Protein AF-U6GFT8-F1 (afdb_monomer_lite)

Radius of gyration: 26.58 Å; chains: 1; bounding box: 81×60×50 Å

InterPro domains:
  IPR000007 Tubby, C-terminal [PF01167] (219-266)
  IPR000007 Tubby, C-terminal [PR01573] (95-111)
  IPR000007 Tubby, C-terminal [PR01573] (134-158)
  IPR000007 Tubby, C-terminal [PR01573] (222-239)
  IPR000007 Tubby, C-terminal [PR01573] (240-256)
  IPR025659 Tubby-like, C-terminal [G3DSA:3.20.90.10] (6-272)
  IPR025659 Tubby-like, C-terminal [SSF54518] (117-259)
  IPR052145 Mediator complex and homeobox domain-containing protein [PTHR24330] (39-283)

Organism: Eimeria acervulina (NCBI:txid5801)

pLDDT: mean 78.57, std 18.25, range [36.59, 96.81]

Structure (mmCIF, N/CA/C/O backbone):
data_AF-U6GFT8-F1
#
_entry.id   AF-U6GFT8-F1
#
loop_
_atom_site.group_PDB
_atom_site.id
_atom_site.type_symbol
_atom_site.label_atom_id
_atom_site.label_alt_id
_atom_site.label_comp_id
_atom_site.label_asym_id
_atom_site.label_entity_id
_atom_site.label_seq_id
_atom_site.pdbx_PDB_ins_code
_atom_site.Cartn_x
_atom_site.Cartn_y
_atom_site.Cartn_z
_atom_site.occupancy
_atom_site.B_iso_or_equiv
_atom_site.auth_seq_id
_atom_site.auth_comp_id
_atom_site.auth_asym_id
_atom_site.auth_atom_id
_atom_site.pdbx_PDB_model_num
ATOM 1 N N . MET A 1 1 ? -2.872 -21.068 -7.888 1.00 66.56 1 MET A N 1
ATOM 2 C CA . MET A 1 1 ? -2.478 -19.676 -7.577 1.00 66.56 1 MET A CA 1
ATOM 3 C C . MET A 1 1 ? -3.551 -19.090 -6.678 1.00 66.56 1 MET A C 1
ATOM 5 O O . MET A 1 1 ? -4.673 -18.942 -7.140 1.00 66.56 1 MET A O 1
ATOM 9 N N . GLY A 1 2 ? -3.247 -18.857 -5.401 1.00 82.81 2 GLY A N 1
ATOM 10 C CA . GLY A 1 2 ? -4.174 -18.185 -4.485 1.00 82.81 2 GLY A CA 1
ATOM 11 C C . GLY A 1 2 ? -4.067 -16.665 -4.615 1.00 82.81 2 GLY A C 1
ATOM 12 O O . GLY A 1 2 ? -3.006 -16.151 -4.969 1.00 82.81 2 GLY A O 1
ATOM 13 N N . TYR A 1 3 ? -5.152 -15.950 -4.324 1.00 84.38 3 TYR A N 1
ATOM 14 C CA . TYR A 1 3 ? -5.150 -14.493 -4.208 1.00 84.38 3 TYR A CA 1
ATOM 15 C C . TYR A 1 3 ? -5.302 -14.116 -2.738 1.00 84.38 3 TYR A C 1
ATOM 17 O O . TYR A 1 3 ? -6.221 -14.590 -2.078 1.00 84.38 3 TYR A O 1
ATOM 25 N N . LEU A 1 4 ? -4.426 -13.244 -2.235 1.00 87.31 4 LEU A N 1
ATOM 26 C CA . LEU A 1 4 ? -4.597 -12.647 -0.915 1.00 87.31 4 LEU A CA 1
ATOM 27 C C . LEU A 1 4 ? -5.379 -11.342 -1.059 1.00 87.31 4 LEU A C 1
ATOM 29 O O . LEU A 1 4 ? -4.950 -10.421 -1.759 1.00 87.31 4 LEU A O 1
ATOM 33 N N . HIS A 1 5 ? -6.535 -11.268 -0.411 1.00 88.81 5 HIS A N 1
ATOM 34 C CA . HIS A 1 5 ? -7.331 -10.051 -0.351 1.00 88.81 5 HIS A CA 1
ATOM 35 C C . HIS A 1 5 ? -7.034 -9.307 0.944 1.00 88.81 5 HIS A C 1
ATOM 37 O O . HIS A 1 5 ? -7.066 -9.897 2.023 1.00 88.81 5 HIS A O 1
ATOM 43 N N . CYS A 1 6 ? -6.756 -8.009 0.826 1.00 91.56 6 CYS A N 1
ATOM 44 C CA . CYS A 1 6 ? -6.520 -7.148 1.973 1.00 91.56 6 CYS A CA 1
ATOM 45 C C . CYS A 1 6 ? -7.319 -5.847 1.853 1.00 91.56 6 CYS A C 1
ATOM 47 O O . CYS A 1 6 ? -7.445 -5.287 0.763 1.00 91.56 6 CYS A O 1
ATOM 49 N N . ASN A 1 7 ? -7.794 -5.342 2.988 1.00 91.19 7 ASN A N 1
ATOM 50 C CA . ASN A 1 7 ? -8.369 -4.015 3.142 1.00 91.19 7 ASN A CA 1
ATOM 51 C C . ASN A 1 7 ? -7.295 -3.071 3.685 1.00 91.19 7 ASN A C 1
ATOM 53 O O . ASN A 1 7 ? -6.650 -3.366 4.688 1.00 91.19 7 ASN A O 1
ATOM 57 N N . LEU A 1 8 ? -7.107 -1.930 3.025 1.00 93.75 8 LEU A N 1
ATOM 58 C CA . LEU A 1 8 ? -6.206 -0.882 3.493 1.00 93.75 8 LEU A CA 1
ATOM 59 C C . LEU A 1 8 ? -7.029 0.239 4.120 1.00 93.75 8 LEU A C 1
ATOM 61 O O . LEU A 1 8 ? -7.719 0.975 3.411 1.00 93.75 8 LEU A O 1
ATOM 65 N N . LEU A 1 9 ? -6.918 0.400 5.433 1.00 93.38 9 LEU A N 1
ATOM 66 C CA . LEU A 1 9 ? -7.569 1.481 6.157 1.00 93.38 9 LEU A CA 1
ATOM 67 C C . LEU A 1 9 ? -6.566 2.583 6.490 1.00 93.38 9 LEU A C 1
ATOM 69 O O . LEU A 1 9 ? -5.450 2.301 6.911 1.00 93.38 9 LEU A O 1
ATOM 73 N N . ARG A 1 10 ? -6.963 3.849 6.323 1.00 92.62 10 ARG A N 1
ATOM 74 C CA . ARG A 1 10 ? -6.165 5.013 6.734 1.00 92.62 10 ARG A CA 1
ATOM 75 C C . ARG A 1 10 ? -6.859 5.723 7.883 1.00 92.62 10 ARG A C 1
ATOM 77 O O . ARG A 1 10 ? -7.907 6.333 7.678 1.00 92.62 10 ARG A O 1
ATOM 84 N N . LEU A 1 11 ? -6.214 5.728 9.039 1.00 90.25 11 LEU A N 1
ATOM 85 C CA . LEU A 1 11 ? -6.602 6.544 10.179 1.00 90.25 11 LEU A CA 1
ATOM 86 C C . LEU A 1 11 ? -6.032 7.950 10.011 1.00 90.25 11 LEU A C 1
ATOM 88 O O . LEU A 1 11 ? -4.875 8.145 9.617 1.00 90.25 11 LEU A O 1
ATOM 92 N N . ARG A 1 12 ? -6.875 8.944 10.275 1.00 83.56 12 ARG A N 1
ATOM 93 C CA . ARG A 1 12 ? -6.499 10.356 10.254 1.00 83.56 12 ARG A CA 1
ATOM 94 C C . ARG A 1 12 ? -6.571 10.896 11.671 1.00 83.56 12 ARG A C 1
ATOM 96 O O . ARG A 1 12 ? -7.496 10.560 12.405 1.00 83.56 12 ARG A O 1
ATOM 103 N N . SER A 1 13 ? -5.608 11.743 12.018 1.00 81.44 13 SER A N 1
ATOM 104 C CA . SER A 1 13 ? -5.734 12.601 13.191 1.00 81.44 13 SER A CA 1
ATOM 105 C C . SER A 1 13 ? -6.972 13.494 13.049 1.00 81.44 13 SER A C 1
ATOM 107 O O . SER A 1 13 ? -7.323 13.903 11.941 1.00 81.44 13 SER A O 1
ATOM 109 N N . SER A 1 14 ? -7.630 13.790 14.169 1.00 76.62 14 SER A N 1
ATOM 110 C CA . SER A 1 14 ? -8.707 14.783 14.249 1.00 76.62 14 SER A CA 1
ATOM 111 C C . SER A 1 14 ? -8.180 16.219 14.235 1.00 76.62 14 SER A C 1
ATOM 113 O O . SER A 1 14 ? -8.958 17.152 14.042 1.00 76.62 14 SER A O 1
ATOM 115 N N . SER A 1 15 ? -6.875 16.414 14.452 1.00 76.75 15 SER A N 1
ATOM 116 C CA . SER A 1 15 ? -6.260 17.731 14.333 1.00 76.75 15 SER A CA 1
ATOM 117 C C . SER A 1 15 ? -6.309 18.223 12.883 1.00 76.75 15 SER A C 1
ATOM 119 O O . SER A 1 15 ? -6.305 17.442 11.936 1.00 76.75 15 SER A O 1
ATOM 121 N N . SER A 1 16 ? -6.338 19.544 12.700 1.00 68.19 16 SER A N 1
ATOM 122 C CA . SER A 1 16 ? -6.281 20.185 11.376 1.00 68.19 16 SER A CA 1
ATOM 123 C C . SER A 1 16 ? -4.985 19.879 10.613 1.00 68.19 16 SER A C 1
ATOM 125 O O . SER A 1 16 ? -4.924 20.063 9.398 1.00 68.19 16 SER A O 1
ATOM 127 N N . SER A 1 17 ? -3.959 19.381 11.311 1.00 65.56 17 SER A N 1
ATOM 128 C CA . SER A 1 17 ? -2.793 18.761 10.695 1.00 65.56 17 SER A CA 1
ATOM 129 C C . SER A 1 17 ? -3.222 17.480 9.990 1.00 65.56 17 SER A C 1
ATOM 131 O O . SER A 1 17 ? -3.734 16.547 10.605 1.00 65.56 17 SER A O 1
ATOM 133 N N . SER A 1 18 ? -2.932 17.391 8.694 1.00 74.25 18 SER A N 1
ATOM 134 C CA . SER A 1 18 ? -3.126 16.171 7.918 1.00 74.25 18 SER A CA 1
ATOM 135 C C . SER A 1 18 ? -2.320 14.986 8.461 1.00 74.25 18 SER A C 1
ATOM 137 O O . SER A 1 18 ? -2.565 13.881 8.016 1.00 74.25 18 SER A O 1
ATOM 139 N N . PHE A 1 19 ? -1.422 15.161 9.434 1.00 76.25 19 PHE A N 1
ATOM 140 C CA . PHE A 1 19 ? -0.551 14.119 9.977 1.00 76.25 19 PHE A CA 1
ATOM 141 C C . PHE A 1 19 ? -0.649 13.995 11.504 1.00 76.25 19 PHE A C 1
ATOM 143 O O . PHE A 1 19 ? -0.961 14.984 12.176 1.00 76.25 19 PHE A O 1
ATOM 150 N N . PRO A 1 20 ? -0.346 12.807 12.066 1.00 78.62 20 PRO A N 1
ATOM 151 C CA . PRO A 1 20 ? 0.181 11.599 11.409 1.00 78.62 20 PRO A CA 1
ATOM 152 C C . PRO A 1 20 ? -0.872 10.760 10.665 1.00 78.62 20 PRO A C 1
ATOM 154 O O . PRO A 1 20 ? -2.077 10.890 10.883 1.00 78.62 20 PRO A O 1
ATOM 157 N N . HIS A 1 21 ? -0.396 9.843 9.816 1.00 83.25 21 HIS A N 1
ATOM 158 C CA . HIS A 1 21 ? -1.216 8.755 9.283 1.00 83.25 21 HIS A CA 1
ATOM 159 C C . HIS A 1 21 ? -0.774 7.409 9.815 1.00 83.25 21 HIS A C 1
ATOM 161 O O . HIS A 1 21 ? 0.410 7.074 9.757 1.00 83.25 21 HIS A O 1
ATOM 167 N N . VAL A 1 22 ? -1.768 6.626 10.223 1.00 84.31 22 VAL A N 1
ATOM 168 C CA . VAL A 1 22 ? -1.623 5.194 10.452 1.00 84.31 22 VAL A CA 1
ATOM 169 C C . VAL A 1 22 ? -2.396 4.462 9.368 1.00 84.31 22 VAL A C 1
ATOM 171 O O . VAL A 1 22 ? -3.562 4.769 9.109 1.00 84.31 22 VAL A O 1
ATOM 174 N N . TYR A 1 23 ? -1.730 3.523 8.712 1.00 87.56 23 TYR A N 1
ATOM 175 C CA . TYR A 1 23 ? -2.336 2.634 7.736 1.00 87.56 23 TYR A CA 1
ATOM 176 C C . TYR A 1 23 ? -2.402 1.230 8.316 1.00 87.56 23 TYR A C 1
ATOM 178 O O . TYR A 1 23 ? -1.395 0.725 8.807 1.00 87.56 23 TYR A O 1
ATOM 186 N N . LEU A 1 24 ? -3.577 0.617 8.240 1.00 87.62 24 LEU A N 1
ATOM 187 C CA . LEU A 1 24 ? -3.826 -0.744 8.690 1.00 87.62 24 LEU A CA 1
ATOM 188 C C . LEU A 1 24 ? -4.077 -1.618 7.467 1.00 87.62 24 LEU A C 1
ATOM 190 O O . LEU A 1 24 ? -4.977 -1.324 6.677 1.00 87.62 24 LEU A O 1
ATOM 194 N N . LEU A 1 25 ? -3.281 -2.673 7.306 1.00 88.81 25 LEU A N 1
ATOM 195 C CA . LEU A 1 25 ? -3.524 -3.701 6.300 1.00 88.81 25 LEU A CA 1
ATOM 196 C C . LEU A 1 25 ? -4.236 -4.879 6.961 1.00 88.81 25 LEU A C 1
ATOM 198 O O . LEU A 1 25 ? -3.643 -5.575 7.780 1.00 88.81 25 LEU A O 1
ATOM 202 N N . LEU A 1 26 ? -5.498 -5.085 6.607 1.00 86.38 26 LEU A N 1
ATOM 203 C CA . LEU A 1 26 ? -6.382 -6.078 7.209 1.00 86.38 26 LEU A CA 1
ATOM 204 C C . LEU A 1 26 ? -6.648 -7.205 6.214 1.00 86.38 26 LEU A C 1
ATOM 206 O O . LEU A 1 26 ? -6.871 -6.919 5.042 1.00 86.38 26 LEU A O 1
ATOM 210 N N . SER A 1 27 ? -6.676 -8.462 6.645 1.00 84.19 27 SER A N 1
ATOM 211 C CA . SER A 1 27 ? -7.061 -9.595 5.789 1.00 84.19 27 SER A CA 1
ATOM 212 C C . SER A 1 27 ? -8.277 -10.329 6.365 1.00 84.19 27 SER A C 1
ATOM 214 O O . SER A 1 27 ? -8.331 -10.516 7.584 1.00 84.19 27 SER A O 1
ATOM 216 N N . PRO A 1 28 ? -9.276 -10.705 5.538 1.00 78.62 28 PRO A N 1
ATOM 217 C CA . PRO A 1 28 ? -10.396 -11.517 5.990 1.00 78.62 28 PRO A CA 1
ATOM 218 C C . PRO A 1 28 ? -9.933 -12.955 6.259 1.00 78.62 28 PRO A C 1
ATOM 220 O O . PRO A 1 28 ? -9.160 -13.523 5.492 1.00 78.62 28 PRO A O 1
ATOM 223 N N . LEU A 1 29 ? -10.436 -13.550 7.341 1.00 64.19 29 LEU A N 1
ATOM 224 C CA . LEU A 1 29 ? -10.009 -14.850 7.872 1.00 64.19 29 LEU A CA 1
ATOM 225 C C . LEU A 1 29 ? -10.244 -16.077 6.987 1.00 64.19 29 LEU A C 1
ATOM 227 O O . LEU A 1 29 ? -9.928 -17.178 7.425 1.00 64.19 29 LEU A O 1
ATOM 231 N N . SER A 1 30 ? -10.845 -15.960 5.804 1.00 56.56 30 SER A N 1
ATOM 232 C CA . SER A 1 30 ? -11.250 -17.138 5.032 1.00 56.56 30 SER A CA 1
ATOM 233 C C . SER A 1 30 ? -10.049 -17.801 4.344 1.00 56.56 30 SER A C 1
ATOM 235 O O . SER A 1 30 ? -9.911 -17.764 3.125 1.00 56.56 30 SER A O 1
ATOM 237 N N . PHE A 1 31 ? -9.169 -18.409 5.140 1.00 52.88 31 PHE A N 1
ATOM 238 C CA . PHE A 1 31 ? -8.196 -19.406 4.700 1.00 52.88 31 PHE A CA 1
ATOM 239 C C . PHE A 1 31 ? -8.850 -20.781 4.479 1.00 52.88 31 PHE A C 1
ATOM 241 O O . PHE A 1 31 ? -8.245 -21.643 3.845 1.00 52.88 31 PHE A O 1
ATOM 248 N N . ASP A 1 32 ? -10.098 -20.966 4.929 1.00 53.22 32 ASP A N 1
ATOM 249 C CA . ASP A 1 32 ? -10.865 -22.215 4.794 1.00 53.22 32 ASP A CA 1
ATOM 250 C C . ASP A 1 32 ? -11.178 -22.620 3.340 1.00 53.22 32 ASP A C 1
ATOM 252 O O . ASP A 1 32 ? -11.611 -23.744 3.091 1.00 53.22 32 ASP A O 1
ATOM 256 N N . ASP A 1 33 ? -10.917 -21.760 2.353 1.00 50.41 33 ASP A N 1
ATOM 257 C CA . ASP A 1 33 ? -11.089 -22.097 0.933 1.00 50.41 33 ASP A CA 1
ATOM 258 C C . ASP A 1 33 ? -9.885 -22.838 0.313 1.00 50.41 33 ASP A C 1
ATOM 260 O O . ASP A 1 33 ? -9.899 -23.149 -0.878 1.00 50.41 33 ASP A O 1
ATOM 264 N N . PHE A 1 34 ? -8.858 -23.190 1.097 1.00 53.19 34 PHE A N 1
ATOM 265 C CA . PHE A 1 34 ? -7.751 -24.034 0.619 1.00 53.19 34 PHE A CA 1
ATOM 266 C C . PHE A 1 34 ? -8.010 -25.544 0.699 1.00 53.19 34 PHE A C 1
ATOM 268 O O . PHE A 1 34 ? -7.157 -26.310 0.252 1.00 53.19 34 PHE A O 1
ATOM 275 N N . ASN A 1 35 ? -9.167 -25.987 1.206 1.00 49.16 35 ASN A N 1
ATOM 276 C CA . ASN A 1 35 ? -9.500 -27.413 1.246 1.00 49.16 35 ASN A CA 1
ATOM 277 C C . ASN A 1 35 ? -10.895 -27.714 0.653 1.00 49.16 35 ASN A C 1
ATOM 279 O O . ASN A 1 35 ? -11.868 -27.899 1.387 1.00 49.16 35 ASN A O 1
ATOM 283 N N . PRO A 1 36 ? -11.029 -27.741 -0.689 1.00 55.75 36 PRO A N 1
ATOM 284 C CA . PRO A 1 36 ? -12.304 -28.013 -1.360 1.00 55.75 36 PRO A CA 1
ATOM 285 C C . PRO A 1 36 ? -12.824 -29.451 -1.159 1.00 55.75 36 PRO A C 1
ATOM 287 O O . PRO A 1 36 ? -14.009 -29.696 -1.392 1.00 55.75 36 PRO A O 1
ATOM 290 N N . ASP A 1 37 ? -11.989 -30.385 -0.689 1.00 56.06 37 ASP A N 1
ATOM 291 C CA . ASP A 1 37 ? -12.322 -31.816 -0.632 1.00 56.06 37 ASP A CA 1
ATOM 292 C C . ASP A 1 37 ? -13.187 -32.228 0.573 1.00 56.06 37 ASP A C 1
ATOM 294 O O . ASP A 1 37 ? -13.817 -33.289 0.551 1.00 56.06 37 ASP A O 1
ATOM 298 N N . GLU A 1 38 ? -13.324 -31.386 1.603 1.00 57.31 38 GLU A N 1
ATOM 299 C CA . GLU A 1 38 ? -14.149 -31.729 2.775 1.00 57.31 38 GLU A CA 1
ATOM 300 C C . GLU A 1 38 ? -15.648 -31.418 2.606 1.00 57.31 38 GLU A C 1
ATOM 302 O O . GLU A 1 38 ? -16.489 -31.971 3.321 1.00 57.31 38 GLU A O 1
ATOM 307 N N . LYS A 1 39 ? -16.044 -30.593 1.625 1.00 53.50 39 LYS A N 1
ATOM 308 C CA . LYS A 1 39 ? -17.446 -30.138 1.493 1.00 53.50 39 LYS A CA 1
ATOM 309 C C . LYS A 1 39 ? -18.385 -31.125 0.780 1.00 53.50 39 LYS A C 1
ATOM 311 O O . LYS A 1 39 ? -19.595 -30.906 0.769 1.00 53.50 39 LYS A O 1
ATOM 316 N N . ALA A 1 40 ? -17.888 -32.243 0.242 1.00 56.22 40 ALA A N 1
ATOM 317 C CA . ALA A 1 40 ? -18.704 -33.170 -0.555 1.00 56.22 40 ALA A CA 1
ATOM 318 C C . ALA A 1 40 ? -19.486 -34.240 0.247 1.00 56.22 40 ALA A C 1
ATOM 320 O O . ALA A 1 40 ? -20.329 -34.924 -0.331 1.00 56.22 40 ALA A O 1
ATOM 321 N N . LYS A 1 41 ? -19.268 -34.409 1.564 1.00 55.50 41 LYS A N 1
ATOM 322 C CA . LYS A 1 41 ? -19.874 -35.526 2.335 1.00 55.50 41 LYS A CA 1
ATOM 323 C C . LYS A 1 41 ? -20.954 -35.159 3.366 1.00 55.50 41 LYS A C 1
ATOM 325 O O . LYS A 1 41 ? -21.551 -36.065 3.940 1.00 55.50 41 LYS A O 1
ATOM 330 N N . GLN A 1 42 ? -21.287 -33.883 3.576 1.00 55.44 42 GLN A N 1
ATOM 331 C CA . GLN A 1 42 ? -22.195 -33.464 4.668 1.00 55.44 42 GLN A CA 1
ATOM 332 C C . GLN A 1 42 ? -23.613 -33.027 4.250 1.00 55.44 42 GLN A C 1
ATOM 334 O O . GLN A 1 42 ? -24.389 -32.544 5.074 1.00 55.44 42 GLN A O 1
ATOM 339 N N . GLN A 1 43 ? -24.013 -33.221 2.990 1.00 55.28 43 GLN A N 1
ATOM 340 C CA . GLN A 1 43 ? -25.178 -32.515 2.437 1.00 55.28 43 GLN A CA 1
ATOM 341 C C . GLN A 1 43 ? -26.561 -33.178 2.623 1.00 55.28 43 GLN A C 1
ATOM 343 O O . GLN A 1 43 ? -27.540 -32.656 2.097 1.00 55.28 43 GLN A O 1
ATOM 348 N N . LYS A 1 44 ? -26.709 -34.288 3.366 1.00 54.00 44 LYS A N 1
ATOM 349 C CA . LYS A 1 44 ? -28.024 -34.969 3.481 1.00 54.00 44 LYS A CA 1
ATOM 350 C C . LYS A 1 44 ? -28.636 -35.140 4.878 1.00 54.00 44 LYS A C 1
ATOM 352 O O . LYS A 1 44 ? -29.771 -35.595 4.947 1.00 54.00 44 LYS A O 1
ATOM 357 N N . GLN A 1 45 ? -27.994 -34.713 5.972 1.00 55.44 45 GLN A N 1
ATOM 358 C CA . GLN A 1 45 ? -28.572 -34.877 7.328 1.00 55.44 45 GLN A CA 1
ATOM 359 C C . GLN A 1 45 ? -28.734 -33.597 8.176 1.00 55.44 45 GLN A C 1
ATOM 361 O O . GLN A 1 45 ? -29.330 -33.664 9.246 1.00 55.44 45 GLN A O 1
ATOM 366 N N . GLN A 1 46 ? -28.302 -32.414 7.720 1.00 56.66 46 GLN A N 1
ATOM 367 C CA . GLN A 1 46 ? -28.200 -31.222 8.590 1.00 56.66 46 GLN A CA 1
ATOM 368 C C . GLN A 1 46 ? -29.300 -30.149 8.442 1.00 56.66 46 GLN A C 1
ATOM 370 O O . GLN A 1 46 ? -29.249 -29.134 9.128 1.00 56.66 46 GLN A O 1
ATOM 375 N N . GLN A 1 47 ? -30.340 -30.336 7.625 1.00 62.22 47 GLN A N 1
ATOM 376 C CA . GLN A 1 47 ? -31.242 -29.233 7.236 1.00 62.22 47 GLN A CA 1
ATOM 377 C C . GLN A 1 47 ? -32.074 -28.586 8.372 1.00 62.22 47 GLN A C 1
ATOM 379 O O . GLN A 1 47 ? -32.568 -27.475 8.192 1.00 62.22 47 GLN A O 1
ATOM 384 N N . LYS A 1 48 ? -32.206 -29.217 9.553 1.00 57.59 48 LYS A N 1
ATOM 385 C CA . LYS A 1 48 ? -32.901 -28.627 10.721 1.00 57.59 48 LYS A CA 1
ATOM 386 C C . LYS A 1 48 ? -31.972 -28.076 11.813 1.00 57.59 48 LYS A C 1
ATOM 388 O O . LYS A 1 48 ? -32.322 -27.071 12.422 1.00 57.59 48 LYS A O 1
ATOM 393 N N . ALA A 1 49 ? -30.776 -28.640 12.006 1.00 58.94 49 ALA A N 1
ATOM 394 C CA . ALA A 1 49 ? -29.750 -28.051 12.881 1.00 58.94 49 ALA A CA 1
ATOM 395 C C . ALA A 1 49 ? -29.088 -26.810 12.242 1.00 58.94 49 ALA A C 1
ATOM 397 O O . ALA A 1 49 ? -28.678 -25.879 12.935 1.00 58.94 49 ALA A O 1
ATOM 398 N N . HIS A 1 50 ? -29.075 -26.744 10.906 1.00 59.62 50 HIS A N 1
ATOM 399 C CA . HIS A 1 50 ? -28.438 -25.671 10.146 1.00 59.62 50 HIS A CA 1
ATOM 400 C C . HIS A 1 50 ? -29.062 -24.287 10.373 1.00 59.62 50 HIS A C 1
ATOM 402 O O . HIS A 1 50 ? -28.375 -23.288 10.217 1.00 59.62 50 HIS A O 1
ATOM 408 N N . ARG A 1 51 ? -30.336 -24.187 10.783 1.00 65.38 51 ARG A N 1
ATOM 409 C CA . ARG A 1 51 ? -30.994 -22.878 10.954 1.00 65.38 51 ARG A CA 1
ATOM 410 C C . ARG A 1 51 ? -30.564 -22.144 12.231 1.00 65.38 51 ARG A C 1
ATOM 412 O O . ARG A 1 51 ? -30.393 -20.932 12.188 1.00 65.38 51 ARG A O 1
ATOM 419 N N . GLN A 1 52 ? -30.344 -22.862 13.337 1.00 65.19 52 GLN A N 1
ATOM 420 C CA . GLN A 1 52 ? -29.759 -22.269 14.552 1.00 65.19 52 GLN A CA 1
ATOM 421 C C . GLN A 1 52 ? -28.249 -22.060 14.400 1.00 65.19 52 GLN A C 1
ATOM 423 O O . GLN A 1 52 ? -27.726 -21.034 14.830 1.00 65.19 52 GLN A O 1
ATOM 428 N N . GLN A 1 53 ? -27.558 -22.969 13.706 1.00 62.00 53 GLN A N 1
ATOM 429 C CA . GLN A 1 53 ? -26.128 -22.814 13.450 1.00 62.00 53 GLN A CA 1
ATOM 430 C C . GLN A 1 53 ? -25.829 -21.679 12.453 1.00 62.00 53 GLN A C 1
ATOM 432 O O . GLN A 1 53 ? -24.836 -20.985 12.629 1.00 62.00 53 GLN A O 1
ATOM 437 N N . GLN A 1 54 ? -26.707 -21.404 11.477 1.00 62.75 54 GLN A N 1
ATOM 438 C CA . GLN A 1 54 ? -26.574 -20.246 10.578 1.00 62.75 54 GLN A CA 1
ATOM 439 C C . GLN A 1 54 ? -26.689 -18.908 11.314 1.00 62.75 54 GLN A C 1
ATOM 441 O O . GLN A 1 54 ? -25.993 -17.969 10.941 1.00 62.75 54 GLN A O 1
ATOM 446 N N . GLN A 1 55 ? -27.515 -18.801 12.361 1.00 63.31 55 GLN A N 1
ATOM 447 C CA . GLN A 1 55 ? -27.579 -17.568 13.156 1.00 63.31 55 GLN A CA 1
ATOM 448 C C . GLN A 1 55 ? -26.303 -17.351 13.980 1.00 63.31 55 GLN A C 1
ATOM 450 O O . GLN A 1 55 ? -25.839 -16.218 14.080 1.00 63.31 55 GLN A O 1
ATOM 455 N N . GLN A 1 56 ? -25.679 -18.417 14.496 1.00 61.12 56 GLN A N 1
ATOM 456 C CA . GLN A 1 56 ? -24.374 -18.306 15.163 1.00 61.12 56 GLN A CA 1
ATOM 457 C C . GLN A 1 56 ? -23.212 -18.102 14.176 1.00 61.12 56 GLN A C 1
ATOM 459 O O . GLN A 1 56 ? -22.296 -17.345 14.476 1.00 61.12 56 GLN A O 1
ATOM 464 N N . GLN A 1 57 ? -23.257 -18.691 12.976 1.00 58.50 57 GLN A N 1
ATOM 465 C CA . GLN A 1 57 ? -22.243 -18.472 11.934 1.00 58.50 57 GLN A CA 1
ATOM 466 C C . GLN A 1 57 ? -22.334 -17.083 11.295 1.00 58.50 57 GLN A C 1
ATOM 468 O O . GLN A 1 57 ? -21.308 -16.536 10.915 1.00 58.50 57 GLN A O 1
ATOM 473 N N . GLN A 1 58 ? -23.516 -16.461 11.230 1.00 56.19 58 GLN A N 1
ATOM 474 C CA . GLN A 1 58 ? -23.614 -15.049 10.834 1.00 56.19 58 GLN A CA 1
ATOM 475 C C . GLN A 1 58 ? -23.048 -14.098 11.902 1.00 56.19 58 GLN A C 1
ATOM 477 O O . GLN A 1 58 ? -22.627 -12.995 11.562 1.00 56.19 58 GLN A O 1
ATOM 482 N N . GLN A 1 59 ? -22.988 -14.524 13.171 1.00 55.09 59 GLN A N 1
ATOM 483 C CA . GLN A 1 59 ? -22.294 -13.801 14.245 1.00 55.09 59 GLN A CA 1
ATOM 484 C C . GLN A 1 59 ? -20.813 -14.162 14.385 1.00 55.09 59 GLN A C 1
ATOM 486 O O . GLN A 1 59 ? -20.091 -13.443 15.076 1.00 55.09 59 GLN A O 1
ATOM 491 N N . GLN A 1 60 ? -20.318 -15.190 13.685 1.00 55.09 60 GLN A N 1
ATOM 492 C CA . GLN A 1 60 ? -18.894 -15.288 13.363 1.00 55.09 60 GLN A CA 1
ATOM 493 C C . GLN A 1 60 ? -18.590 -14.229 12.303 1.00 55.09 60 GLN A C 1
ATOM 495 O O . GLN A 1 60 ? -18.384 -14.503 11.122 1.00 55.09 60 GLN A O 1
ATOM 500 N N . GLN A 1 61 ? -18.628 -12.980 12.770 1.00 57.53 61 GLN A N 1
ATOM 501 C CA . GLN A 1 61 ? -18.072 -11.817 12.115 1.00 57.53 61 GLN A CA 1
ATOM 502 C C . GLN A 1 61 ? -16.746 -12.237 11.498 1.00 57.53 61 GLN A C 1
ATOM 504 O O . GLN A 1 61 ? -15.950 -12.923 12.143 1.00 57.53 61 GLN A O 1
ATOM 509 N N . GLN A 1 62 ? -16.545 -11.869 10.235 1.00 64.69 62 GLN A N 1
ATOM 5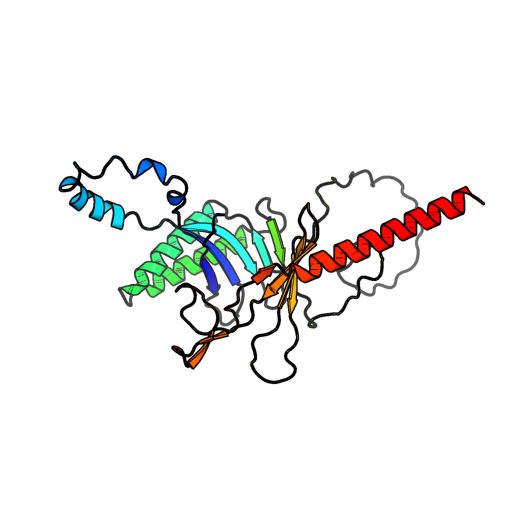10 C CA . GLN A 1 62 ? -15.297 -12.094 9.523 1.00 64.69 62 GLN A CA 1
ATOM 511 C C . GLN A 1 62 ? -14.182 -11.442 10.331 1.00 64.69 62 GLN A C 1
ATOM 513 O O . GLN A 1 62 ? -13.930 -10.249 10.184 1.00 64.69 62 GLN A O 1
ATOM 518 N N . LYS A 1 63 ? -13.562 -12.202 11.235 1.00 75.25 63 LYS A N 1
ATOM 519 C CA . LYS A 1 63 ? -12.528 -11.674 12.106 1.00 75.25 63 LYS A CA 1
ATOM 520 C C . LYS A 1 63 ? -11.398 -11.223 11.189 1.00 75.25 63 LYS A C 1
ATOM 522 O O . LYS A 1 63 ? -10.884 -11.982 10.372 1.00 75.25 63 LYS A O 1
ATOM 527 N N . GLN A 1 64 ? -11.119 -9.931 11.221 1.00 85.62 64 GLN A N 1
ATOM 528 C CA . GLN A 1 64 ? -10.101 -9.333 10.377 1.00 85.62 64 GLN A CA 1
ATOM 529 C C . GLN A 1 64 ? -8.786 -9.402 11.133 1.00 85.62 64 GLN A C 1
ATOM 531 O O . GLN A 1 64 ? -8.726 -9.024 12.299 1.00 85.62 64 GLN A O 1
ATOM 536 N N . TYR A 1 65 ? -7.731 -9.873 10.476 1.00 87.25 65 TYR A N 1
ATOM 537 C CA . TYR A 1 65 ? -6.396 -9.834 11.059 1.00 87.25 65 TYR A CA 1
ATOM 538 C C . TYR A 1 65 ? -5.646 -8.606 10.588 1.00 87.25 65 TYR A C 1
ATOM 540 O O . TYR A 1 65 ? -5.564 -8.345 9.386 1.00 87.25 65 TYR A O 1
ATOM 548 N N . LEU A 1 66 ? -5.052 -7.889 11.537 1.00 92.38 66 LEU A N 1
ATOM 549 C CA . LEU A 1 66 ? -4.081 -6.849 11.251 1.00 92.38 66 LEU A CA 1
ATOM 550 C C . LEU A 1 66 ? -2.758 -7.499 10.837 1.00 92.38 66 LEU A C 1
ATOM 552 O O . LEU A 1 66 ? -2.119 -8.175 11.633 1.00 92.38 66 LEU A O 1
ATOM 556 N N . LEU A 1 67 ? -2.365 -7.303 9.580 1.00 93.56 67 LEU A N 1
ATOM 557 C CA . LEU A 1 67 ? -1.124 -7.840 9.019 1.00 93.56 67 LEU A CA 1
ATOM 558 C C . LEU A 1 67 ? 0.042 -6.866 9.167 1.00 93.56 67 LEU A C 1
ATOM 560 O O . LEU A 1 67 ? 1.172 -7.273 9.416 1.00 93.56 67 LEU A O 1
ATOM 564 N N . LEU A 1 68 ? -0.222 -5.578 8.946 1.00 95.12 68 LEU A N 1
ATOM 565 C CA . LEU A 1 68 ? 0.817 -4.562 8.846 1.00 95.12 68 LEU A CA 1
ATOM 566 C C . LEU A 1 68 ? 0.304 -3.220 9.346 1.00 95.12 68 LEU A C 1
ATOM 568 O O . LEU A 1 68 ? -0.814 -2.812 9.014 1.00 95.12 68 LEU A O 1
ATOM 572 N N . VAL A 1 69 ? 1.163 -2.517 10.077 1.00 95.31 69 VAL A N 1
ATOM 573 C CA . VAL A 1 69 ? 0.940 -1.133 10.490 1.00 95.31 69 VAL A CA 1
ATOM 574 C C . VAL A 1 69 ? 1.963 -0.258 9.793 1.00 95.31 69 VAL A C 1
ATOM 576 O O . VAL A 1 69 ? 3.164 -0.486 9.916 1.00 95.31 69 VAL A O 1
ATOM 579 N N . ALA A 1 70 ? 1.498 0.753 9.063 1.00 94.62 70 ALA A N 1
ATOM 580 C CA . ALA A 1 70 ? 2.378 1.758 8.483 1.00 94.62 70 ALA A CA 1
ATOM 581 C C . ALA A 1 70 ? 2.169 3.107 9.161 1.00 94.62 70 ALA A C 1
ATOM 583 O O . ALA A 1 70 ? 1.035 3.567 9.297 1.00 94.62 70 ALA A O 1
ATOM 584 N N . PHE A 1 71 ? 3.258 3.764 9.540 1.00 93.00 71 PHE A N 1
ATOM 585 C CA . PHE A 1 71 ? 3.233 5.051 10.217 1.00 93.00 71 PHE A CA 1
ATOM 586 C C . PHE A 1 71 ? 3.962 6.114 9.394 1.00 93.00 71 PHE A C 1
ATOM 588 O O . PHE A 1 71 ? 5.099 5.917 8.960 1.00 93.00 71 PHE A O 1
ATOM 595 N N . LYS A 1 72 ? 3.295 7.252 9.180 1.00 91.56 72 LYS A N 1
ATOM 596 C CA . LYS A 1 72 ? 3.839 8.423 8.482 1.00 91.56 72 LYS A CA 1
ATOM 597 C C . LYS A 1 72 ? 3.691 9.661 9.366 1.00 91.56 72 LYS A C 1
ATOM 599 O O . LYS A 1 72 ? 2.567 10.058 9.678 1.00 91.56 72 LYS A O 1
ATOM 604 N N . GLN A 1 73 ? 4.820 10.260 9.746 1.00 87.69 73 GLN A N 1
ATOM 605 C CA . GLN A 1 73 ? 4.887 11.375 10.698 1.00 87.69 73 GLN A CA 1
ATOM 606 C C . GLN A 1 73 ? 4.569 12.734 10.073 1.00 87.69 73 GLN A C 1
ATOM 608 O O . GLN A 1 73 ? 3.951 13.569 10.722 1.00 87.69 73 GLN A O 1
ATOM 613 N N . SER A 1 74 ? 4.981 12.964 8.827 1.00 88.25 74 SER A N 1
ATOM 614 C CA . SER A 1 74 ? 4.748 14.224 8.117 1.00 88.25 74 SER A CA 1
ATOM 615 C C . SER A 1 74 ? 4.552 13.978 6.626 1.00 88.25 74 SER A C 1
ATOM 617 O O . SER A 1 74 ? 4.774 12.872 6.136 1.00 88.25 74 SER A O 1
ATOM 619 N N . GLU A 1 75 ? 4.153 15.001 5.872 1.00 84.38 75 GLU A N 1
ATOM 620 C CA . GLU A 1 75 ? 3.907 14.881 4.431 1.00 84.38 75 GLU A CA 1
ATOM 621 C C . GLU A 1 75 ? 5.112 14.379 3.641 1.00 84.38 75 GLU A C 1
ATOM 623 O O . GLU A 1 75 ? 4.959 13.580 2.709 1.00 84.38 75 GLU A O 1
ATOM 628 N N . HIS A 1 76 ? 6.301 14.784 4.068 1.00 84.88 76 HIS A N 1
ATOM 629 C CA . HIS A 1 76 ? 7.559 14.491 3.395 1.00 84.88 76 HIS A CA 1
ATOM 630 C C . HIS A 1 76 ? 8.394 13.448 4.139 1.00 84.88 76 HIS A C 1
ATOM 632 O O . HIS A 1 76 ? 9.507 13.153 3.716 1.00 84.88 76 HIS A O 1
ATOM 638 N N . SER A 1 77 ? 7.875 12.870 5.229 1.00 88.56 77 SER A N 1
ATOM 639 C CA . SER A 1 77 ? 8.585 11.813 5.939 1.00 88.56 77 SER A CA 1
ATOM 640 C C . SER A 1 77 ? 8.500 10.485 5.195 1.00 88.56 77 SER A C 1
ATOM 642 O O . SER A 1 77 ? 7.498 10.162 4.544 1.00 88.56 77 SER A O 1
ATOM 644 N N . THR A 1 78 ? 9.530 9.673 5.406 1.00 89.88 78 THR A N 1
ATOM 645 C CA . THR A 1 78 ? 9.507 8.230 5.179 1.00 89.88 78 THR A CA 1
ATOM 646 C C . THR A 1 78 ? 8.296 7.600 5.875 1.00 89.88 78 THR A C 1
ATOM 648 O O . THR A 1 78 ? 7.864 8.051 6.943 1.00 89.88 78 THR A O 1
ATOM 651 N N . VAL A 1 79 ? 7.725 6.576 5.245 1.00 92.06 79 VAL A N 1
ATOM 652 C CA . VAL A 1 79 ? 6.711 5.708 5.849 1.00 92.06 79 VAL A CA 1
ATOM 653 C C . VAL A 1 79 ? 7.414 4.491 6.418 1.00 92.06 79 VAL A C 1
ATOM 655 O O . VAL A 1 79 ? 8.168 3.835 5.707 1.00 92.06 79 VAL A O 1
ATOM 658 N N . TYR A 1 80 ? 7.163 4.182 7.681 1.00 93.25 80 TYR A N 1
ATOM 659 C CA . TYR A 1 80 ? 7.747 3.024 8.348 1.00 93.25 80 TYR A CA 1
ATOM 660 C C . TYR A 1 80 ? 6.691 1.937 8.501 1.00 93.25 80 TYR A C 1
ATOM 662 O O . TYR A 1 80 ? 5.559 2.244 8.873 1.00 93.25 80 TYR A O 1
ATOM 670 N N . PHE A 1 81 ? 7.053 0.693 8.205 1.00 94.44 81 PHE A N 1
ATOM 671 C CA . PHE A 1 81 ? 6.182 -0.471 8.302 1.00 94.44 81 PHE A CA 1
ATOM 672 C C . PHE A 1 81 ? 6.633 -1.370 9.445 1.00 94.44 81 PHE A C 1
ATOM 674 O O . PHE A 1 81 ? 7.815 -1.706 9.547 1.00 94.44 81 PHE A O 1
ATOM 681 N N . TYR A 1 82 ? 5.670 -1.787 10.258 1.00 95.44 82 TYR A N 1
ATOM 682 C CA . TYR A 1 82 ? 5.888 -2.584 11.454 1.00 95.44 82 TYR A CA 1
ATOM 683 C C . TYR A 1 82 ? 4.922 -3.766 11.503 1.00 95.44 82 TYR A C 1
ATOM 685 O O . TYR A 1 82 ? 3.769 -3.655 11.061 1.00 95.44 82 TYR A O 1
ATOM 693 N N . LEU A 1 83 ? 5.373 -4.871 12.094 1.00 95.31 83 LEU A N 1
ATOM 694 C CA . LEU A 1 83 ? 4.486 -5.928 12.566 1.00 95.31 83 LEU A CA 1
ATOM 695 C C . LEU A 1 83 ? 3.666 -5.389 13.749 1.00 95.31 83 LEU A C 1
ATOM 697 O O . LEU A 1 83 ? 4.227 -4.728 14.626 1.00 95.31 83 LEU A O 1
ATOM 701 N N . PRO A 1 84 ? 2.347 -5.630 13.793 1.00 93.62 84 PRO A N 1
ATOM 702 C CA . PRO A 1 84 ? 1.540 -5.199 14.925 1.00 93.62 84 PRO A CA 1
ATOM 703 C C . PRO A 1 84 ? 1.943 -5.963 16.190 1.00 93.62 84 PRO A C 1
ATOM 705 O O . PRO A 1 84 ? 2.057 -7.186 16.175 1.00 93.62 84 PRO A O 1
ATOM 708 N N . THR A 1 85 ? 2.123 -5.244 17.297 1.00 93.62 85 THR A N 1
ATOM 709 C CA . THR A 1 85 ? 2.211 -5.855 18.631 1.00 93.62 85 THR A CA 1
ATOM 710 C C . THR A 1 85 ? 0.816 -6.255 19.109 1.00 93.62 85 THR A C 1
ATOM 712 O O . THR A 1 85 ? -0.174 -5.684 18.648 1.00 93.62 85 THR A O 1
ATOM 715 N N . ASP A 1 86 ? 0.716 -7.167 20.079 1.00 93.06 86 ASP A N 1
ATOM 716 C CA . ASP A 1 86 ? -0.578 -7.605 20.630 1.00 93.06 86 ASP A CA 1
ATOM 717 C C . ASP A 1 86 ? -1.434 -6.430 21.120 1.00 93.06 86 ASP A C 1
ATOM 719 O O . ASP A 1 86 ? -2.640 -6.381 20.884 1.00 93.06 86 ASP A O 1
ATOM 723 N N . ALA A 1 87 ? -0.801 -5.428 21.737 1.00 94.12 87 ALA A N 1
ATOM 724 C CA . ALA A 1 87 ? -1.485 -4.224 22.195 1.00 94.12 87 ALA A CA 1
ATOM 725 C C . ALA A 1 87 ? -2.045 -3.396 21.023 1.00 94.12 87 ALA A C 1
ATOM 727 O O . ALA A 1 87 ? -3.177 -2.917 21.090 1.00 94.12 87 ALA A O 1
ATOM 728 N N . VAL A 1 88 ? -1.270 -3.234 19.943 1.00 94.06 88 VAL A N 1
ATOM 729 C CA . VAL A 1 88 ? -1.706 -2.505 18.740 1.00 94.06 88 VAL A CA 1
ATOM 730 C C . VAL A 1 88 ? -2.797 -3.277 18.000 1.00 94.06 88 VAL A C 1
ATOM 732 O O . VAL A 1 88 ? -3.765 -2.668 17.549 1.00 94.06 88 VAL A O 1
ATOM 735 N N . ALA A 1 89 ? -2.683 -4.604 17.919 1.00 93.69 89 ALA A N 1
ATOM 736 C CA . ALA A 1 89 ? -3.703 -5.471 17.341 1.00 93.69 89 ALA A CA 1
ATOM 737 C C . ALA A 1 89 ? -5.023 -5.384 18.124 1.00 93.69 89 ALA A C 1
ATOM 739 O O . ALA A 1 89 ? -6.055 -5.088 17.527 1.00 93.69 89 ALA A O 1
ATOM 740 N N . ALA A 1 90 ? -4.989 -5.523 19.453 1.00 93.56 90 ALA A N 1
ATOM 741 C CA . ALA A 1 90 ? -6.175 -5.401 20.303 1.00 93.56 90 ALA A CA 1
ATOM 742 C C . ALA A 1 90 ? -6.826 -4.009 20.203 1.00 93.56 90 ALA A C 1
ATOM 744 O O . ALA A 1 90 ? -8.046 -3.885 20.107 1.00 93.56 90 ALA A O 1
ATOM 745 N N . ALA A 1 91 ? -6.022 -2.939 20.169 1.00 94.38 91 ALA A N 1
ATOM 746 C CA . ALA A 1 91 ? -6.539 -1.585 19.977 1.00 94.38 91 ALA A CA 1
ATOM 747 C C . ALA A 1 91 ? -7.173 -1.389 18.585 1.00 94.38 91 ALA A C 1
ATOM 749 O O . ALA A 1 91 ? -8.178 -0.685 18.464 1.00 94.38 91 ALA A O 1
ATOM 750 N N . ALA A 1 92 ? -6.618 -2.017 17.544 1.00 93.62 92 ALA A N 1
ATOM 751 C CA . ALA A 1 92 ? -7.196 -2.007 16.205 1.00 93.62 92 ALA A CA 1
ATOM 752 C C . ALA A 1 92 ? -8.516 -2.782 16.133 1.00 93.62 92 ALA A C 1
ATOM 754 O O . ALA A 1 92 ? -9.454 -2.280 15.520 1.00 93.62 92 ALA A O 1
ATOM 755 N N . GLU A 1 93 ? -8.624 -3.938 16.792 1.00 91.94 93 GLU A N 1
ATOM 756 C CA . GLU A 1 93 ? -9.879 -4.696 16.889 1.00 91.94 93 GLU A CA 1
ATOM 757 C C . GLU A 1 93 ? -10.989 -3.864 17.553 1.00 91.94 93 GLU A C 1
ATOM 759 O O . GLU A 1 93 ? -12.079 -3.745 16.993 1.00 91.94 93 GLU A O 1
ATOM 764 N N . THR A 1 94 ? -10.696 -3.199 18.679 1.00 92.56 94 THR A N 1
ATOM 765 C CA . THR A 1 94 ? -11.651 -2.300 19.356 1.00 92.56 94 THR A CA 1
ATOM 766 C C . THR A 1 94 ? -12.109 -1.163 18.445 1.00 92.56 94 THR A C 1
ATOM 768 O O . THR A 1 94 ? -13.297 -0.846 18.377 1.00 92.56 94 THR A O 1
ATOM 771 N N . TYR A 1 95 ? -11.179 -0.550 17.710 1.00 92.94 95 TYR A N 1
ATOM 772 C CA . TYR A 1 95 ? -11.518 0.510 16.768 1.00 92.94 95 TYR A CA 1
ATOM 773 C C . TYR A 1 95 ? -12.393 0.006 15.609 1.00 92.94 95 TYR A C 1
ATOM 775 O O . TYR A 1 95 ? -13.355 0.681 15.245 1.00 92.94 95 TYR A O 1
ATOM 783 N N . LEU A 1 96 ? -12.094 -1.167 15.043 1.00 90.75 96 LEU A N 1
ATOM 784 C CA . LEU A 1 96 ? -12.885 -1.751 13.956 1.00 90.75 96 LEU A CA 1
ATOM 785 C C . LEU A 1 96 ? -14.307 -2.088 14.420 1.00 90.75 96 LEU A C 1
ATOM 787 O O . LEU A 1 96 ? -15.265 -1.719 13.745 1.00 90.75 96 LEU A O 1
ATOM 791 N N . ALA A 1 97 ? -14.455 -2.671 15.612 1.00 89.56 97 ALA A N 1
ATOM 792 C CA . ALA A 1 97 ? -15.763 -2.952 16.206 1.00 89.56 97 ALA A CA 1
ATOM 793 C C . ALA A 1 97 ? -16.600 -1.674 16.420 1.00 89.56 97 ALA A C 1
ATOM 795 O O . ALA A 1 97 ? -17.799 -1.638 16.117 1.00 89.56 97 ALA A O 1
ATOM 796 N N . ALA A 1 98 ? -15.965 -0.593 16.886 1.00 90.56 98 ALA A N 1
ATOM 797 C CA . ALA A 1 98 ? -16.620 0.705 17.034 1.00 90.56 98 ALA A CA 1
ATOM 798 C C . ALA A 1 98 ? -16.971 1.341 15.673 1.00 90.56 98 ALA A C 1
ATOM 800 O O . ALA A 1 98 ? -18.025 1.962 15.524 1.00 90.56 98 ALA A O 1
ATOM 801 N N . ALA A 1 99 ? -16.113 1.178 14.661 1.00 88.50 99 ALA A N 1
ATOM 802 C CA . ALA A 1 99 ? -16.338 1.707 13.318 1.00 88.50 99 ALA A CA 1
ATOM 803 C C . ALA A 1 99 ? -17.502 1.009 12.596 1.00 88.50 99 ALA A C 1
ATOM 805 O O . ALA A 1 99 ? -18.295 1.690 11.947 1.00 88.50 99 ALA A O 1
ATOM 806 N N . ASP A 1 100 ? -17.648 -0.308 12.749 1.00 86.56 100 ASP A N 1
ATOM 807 C CA . ASP A 1 100 ? -18.749 -1.073 12.149 1.00 86.56 100 ASP A CA 1
ATOM 808 C C . ASP A 1 100 ? -20.107 -0.718 12.776 1.00 86.56 100 ASP A C 1
ATOM 810 O O . ASP A 1 100 ? -21.135 -0.678 12.093 1.00 86.56 100 ASP A O 1
ATOM 814 N N . SER A 1 101 ? -20.108 -0.356 14.062 1.00 85.25 101 SER A N 1
ATOM 815 C CA . SER A 1 101 ? -21.309 0.073 14.790 1.00 85.25 101 SER A CA 1
ATOM 816 C C . SER A 1 101 ? -21.881 1.412 14.287 1.00 85.25 101 SER A C 1
ATOM 818 O O . SER A 1 101 ? -23.070 1.686 14.475 1.00 85.25 101 SER A O 1
ATOM 820 N N . ASN A 1 102 ? -21.083 2.226 13.579 1.00 77.06 102 ASN A N 1
ATOM 821 C CA . ASN A 1 102 ? -21.512 3.527 13.045 1.00 77.06 102 ASN A CA 1
ATOM 822 C C . ASN A 1 102 ? -22.565 3.468 11.943 1.00 77.06 102 ASN A C 1
ATOM 824 O O . ASN A 1 102 ? -23.178 4.492 11.645 1.00 77.06 102 ASN A O 1
ATOM 828 N N . ASN A 1 103 ? -22.817 2.303 11.352 1.00 73.50 103 ASN A N 1
ATOM 829 C CA . ASN A 1 103 ? -23.832 2.191 10.309 1.00 73.50 103 ASN A CA 1
ATOM 830 C C . ASN A 1 103 ? -25.278 2.228 10.837 1.00 73.50 103 ASN A C 1
ATOM 832 O O . ASN A 1 103 ? -26.197 2.330 10.027 1.00 73.50 103 ASN A O 1
ATOM 836 N N . CYS A 1 104 ? -25.500 2.166 12.157 1.00 65.00 104 CYS A N 1
ATOM 837 C CA . CYS A 1 104 ? -26.845 2.013 12.727 1.00 65.00 104 CYS A CA 1
ATOM 838 C C . CYS A 1 104 ? -27.320 3.182 13.612 1.00 65.00 104 CYS A C 1
ATOM 840 O O . CYS A 1 104 ? -28.525 3.295 13.837 1.00 65.00 104 CYS A O 1
ATOM 842 N N . SER A 1 105 ? -26.430 4.062 14.097 1.00 66.12 105 SER A N 1
ATOM 843 C CA . SER A 1 105 ? -26.772 5.056 15.132 1.00 66.12 105 SER A CA 1
ATOM 844 C C . SER A 1 105 ? -25.947 6.343 15.003 1.00 66.12 105 SER A C 1
ATOM 846 O O . SER A 1 105 ? -24.738 6.291 14.821 1.00 66.12 105 SER A O 1
ATOM 848 N N . SER A 1 106 ? -26.550 7.524 15.178 1.00 70.50 106 SER A N 1
ATOM 849 C CA . SER A 1 106 ? -25.819 8.809 15.161 1.00 70.50 106 SER A CA 1
ATOM 850 C C . SER A 1 106 ? -24.903 9.025 16.381 1.00 70.50 106 SER A C 1
ATOM 852 O O . SER A 1 106 ? -23.988 9.848 16.332 1.00 70.50 106 SER A O 1
ATOM 854 N N . SER A 1 107 ? -25.125 8.291 17.476 1.00 67.81 107 SER A N 1
ATOM 855 C CA . SER A 1 107 ? -24.392 8.423 18.743 1.00 67.81 107 SER A CA 1
ATOM 856 C C . SER A 1 107 ? -23.059 7.668 18.804 1.00 67.81 107 SER A C 1
ATOM 858 O O . SER A 1 107 ? -22.250 7.967 19.674 1.00 67.81 107 SER A O 1
ATOM 860 N N . SER A 1 108 ? -22.793 6.721 17.902 1.00 68.38 108 SER A N 1
ATOM 861 C CA . SER A 1 108 ? -21.590 5.864 17.939 1.00 68.38 108 SER A CA 1
ATOM 862 C C . SER A 1 108 ? -20.324 6.534 17.380 1.00 68.38 108 SER A C 1
ATOM 864 O O . SER A 1 108 ? -19.214 6.017 17.517 1.00 68.38 108 SER A O 1
ATOM 866 N N . SER A 1 109 ? -20.462 7.720 16.779 1.00 80.31 109 SER A N 1
ATOM 867 C CA . SER A 1 109 ? -19.337 8.441 16.170 1.00 80.31 109 SER A CA 1
ATOM 868 C C . SER A 1 109 ? -18.259 8.850 17.183 1.00 80.31 109 SER A C 1
ATOM 870 O O . SER A 1 109 ? -17.077 8.901 16.836 1.00 80.31 109 SER A O 1
ATOM 872 N N . THR A 1 110 ? -18.637 9.096 18.441 1.00 88.25 110 THR A N 1
ATOM 873 C CA . THR A 1 110 ? -17.715 9.493 19.517 1.00 88.25 110 THR A CA 1
ATOM 874 C C . THR A 1 110 ? -16.842 8.333 19.990 1.00 88.25 110 THR A C 1
ATOM 876 O O . THR A 1 110 ? -15.650 8.528 20.229 1.00 88.25 110 THR A O 1
ATOM 879 N N . GLU A 1 111 ? -17.396 7.124 20.064 1.00 91.19 111 GLU A N 1
ATOM 880 C CA . GLU A 1 111 ? -16.678 5.919 20.486 1.00 91.19 111 GLU A CA 1
ATOM 881 C C . GLU A 1 111 ? -15.610 5.522 19.463 1.00 91.19 111 GLU A C 1
ATOM 883 O O . GLU A 1 111 ? -14.443 5.344 19.815 1.00 91.19 111 GLU A O 1
ATOM 888 N N . ALA A 1 112 ? -15.970 5.491 18.175 1.00 90.44 112 ALA A N 1
ATOM 889 C CA . ALA A 1 112 ? -15.016 5.209 17.104 1.00 90.44 112 ALA A CA 1
ATOM 890 C C . ALA A 1 112 ? -13.889 6.255 17.045 1.00 90.44 112 ALA A C 1
ATOM 892 O O . ALA A 1 112 ? -12.728 5.912 16.809 1.00 90.44 112 ALA A O 1
ATOM 893 N N . ALA A 1 113 ? -14.208 7.530 17.295 1.00 89.75 113 ALA A N 1
ATOM 894 C CA . ALA A 1 113 ? -13.208 8.588 17.374 1.00 89.75 113 ALA A CA 1
ATOM 895 C C . ALA A 1 113 ? -12.261 8.392 18.570 1.00 89.75 113 ALA A C 1
ATOM 897 O O . ALA A 1 113 ? -11.047 8.508 18.403 1.00 89.75 113 ALA A O 1
ATOM 898 N N . ALA A 1 114 ? -12.783 8.049 19.751 1.00 91.62 114 ALA A N 1
ATOM 899 C CA . ALA A 1 114 ? -11.970 7.777 20.935 1.00 91.62 114 ALA A CA 1
ATOM 900 C C . ALA A 1 114 ? -11.050 6.560 20.734 1.00 91.62 114 ALA A C 1
ATOM 902 O O . ALA A 1 114 ? -9.850 6.643 21.007 1.00 91.62 114 ALA A O 1
ATOM 903 N N . ALA A 1 115 ? -11.577 5.466 20.176 1.00 92.31 115 ALA A N 1
ATOM 904 C CA . ALA A 1 115 ? -10.796 4.274 19.856 1.00 92.31 115 ALA A CA 1
ATOM 905 C C . ALA A 1 115 ? -9.697 4.567 18.819 1.00 92.31 115 ALA A C 1
ATOM 907 O O . ALA A 1 115 ? -8.560 4.115 18.975 1.00 92.31 115 ALA A O 1
ATOM 908 N N . ALA A 1 116 ? -9.993 5.389 17.804 1.00 91.94 116 ALA A N 1
ATOM 909 C CA . ALA A 1 116 ? -8.997 5.825 16.826 1.00 91.94 116 ALA A CA 1
ATOM 910 C C . ALA A 1 116 ? -7.861 6.621 17.483 1.00 91.94 116 ALA A C 1
ATOM 912 O O . ALA A 1 116 ? -6.692 6.380 17.186 1.00 91.94 116 ALA A O 1
ATOM 913 N N . GLN A 1 117 ? -8.185 7.550 18.389 1.00 92.31 117 GLN A N 1
ATOM 914 C CA . GLN A 1 117 ? -7.184 8.341 19.113 1.00 92.31 117 GLN A CA 1
ATOM 915 C C . GLN A 1 117 ? -6.308 7.467 20.010 1.00 92.31 117 GLN A C 1
ATOM 917 O O . GLN A 1 117 ? -5.088 7.622 20.006 1.00 92.31 117 GLN A O 1
ATOM 922 N N . HIS A 1 118 ? -6.910 6.515 20.725 1.00 94.38 118 HIS A N 1
ATOM 923 C CA . HIS A 1 118 ? -6.172 5.565 21.551 1.00 94.38 118 HIS A CA 1
ATOM 924 C C . HIS A 1 118 ? -5.186 4.735 20.714 1.00 94.38 118 HIS A C 1
ATOM 926 O O . HIS A 1 118 ? -4.010 4.631 21.061 1.00 94.38 118 HIS A O 1
ATOM 932 N N . LEU A 1 119 ? -5.630 4.215 19.566 1.00 93.94 119 LEU A N 1
ATOM 933 C CA . LEU A 1 119 ? -4.770 3.471 18.648 1.00 93.94 119 LEU A CA 1
ATOM 934 C C . LEU A 1 119 ? -3.631 4.336 18.086 1.00 93.94 119 LEU A C 1
ATOM 936 O O . LEU A 1 119 ? -2.489 3.882 18.039 1.00 93.94 119 LEU A O 1
ATOM 940 N N . LEU A 1 120 ? -3.910 5.584 17.694 1.00 92.06 120 LEU A N 1
ATOM 941 C CA . LEU A 1 120 ? -2.882 6.521 17.226 1.00 92.06 120 LEU A CA 1
ATOM 942 C C . LEU A 1 120 ? -1.817 6.776 18.302 1.00 92.06 120 LEU A C 1
ATOM 944 O O . LEU A 1 120 ? -0.625 6.699 18.003 1.00 92.06 120 LEU A O 1
ATOM 948 N N . GLN A 1 121 ? -2.234 7.039 19.543 1.00 92.31 121 GLN A N 1
ATOM 949 C CA . GLN A 1 121 ? -1.322 7.256 20.670 1.00 92.31 121 GLN A CA 1
ATOM 950 C C . GLN A 1 121 ? -0.474 6.018 20.962 1.00 92.31 121 GLN A C 1
ATOM 952 O O . GLN A 1 121 ? 0.732 6.130 21.186 1.00 92.31 121 GLN A O 1
ATOM 957 N N . LEU A 1 122 ? -1.092 4.835 20.930 1.00 94.25 122 LEU A N 1
ATOM 958 C CA . LEU A 1 122 ? -0.395 3.581 21.167 1.00 94.25 122 LEU A CA 1
ATOM 959 C C . LEU A 1 122 ? 0.669 3.339 20.095 1.00 94.25 122 LEU A C 1
ATOM 961 O O . LEU A 1 122 ? 1.826 3.133 20.440 1.00 94.25 122 LEU A O 1
ATOM 965 N N . VAL A 1 123 ? 0.306 3.474 18.816 1.00 92.38 123 VAL A N 1
ATOM 966 C CA . VAL A 1 123 ? 1.228 3.335 17.678 1.00 92.38 123 VAL A CA 1
ATOM 967 C C . VAL A 1 123 ? 2.409 4.300 17.791 1.00 92.38 123 VAL A C 1
ATOM 969 O O . VAL A 1 123 ? 3.551 3.890 17.600 1.00 92.38 123 VAL A O 1
ATOM 972 N N . GLN A 1 124 ? 2.163 5.564 18.144 1.00 90.62 124 GLN A N 1
ATOM 973 C CA . GLN A 1 124 ? 3.228 6.553 18.339 1.00 90.62 124 GLN A CA 1
ATOM 974 C C . GLN A 1 124 ? 4.164 6.209 19.500 1.00 90.62 124 GLN A C 1
ATOM 976 O O . GLN A 1 124 ? 5.356 6.499 19.429 1.00 90.62 124 GLN A O 1
ATOM 981 N N . LYS A 1 125 ? 3.627 5.623 20.575 1.00 91.31 125 LYS A N 1
ATOM 982 C CA . LYS A 1 125 ? 4.395 5.264 21.768 1.00 91.31 125 LYS A CA 1
ATOM 983 C C . LYS A 1 125 ? 5.207 3.984 21.571 1.00 91.31 125 LYS A C 1
ATOM 985 O O . LYS A 1 125 ? 6.308 3.893 22.104 1.00 91.31 125 LYS A O 1
ATOM 990 N N . THR A 1 126 ? 4.658 2.995 20.866 1.00 89.50 126 THR A N 1
ATOM 991 C CA . THR A 1 126 ? 5.272 1.666 20.739 1.00 89.50 126 THR A CA 1
ATOM 992 C C . THR A 1 126 ? 6.217 1.560 19.553 1.00 89.50 126 THR A C 1
ATOM 994 O O . THR A 1 126 ? 7.226 0.875 19.654 1.00 89.50 126 THR A O 1
ATOM 997 N N . LEU A 1 127 ? 5.912 2.212 18.428 1.00 86.56 127 LEU A N 1
ATOM 998 C CA . LEU A 1 127 ? 6.657 2.001 17.188 1.00 86.56 127 LEU A CA 1
ATOM 999 C C . LEU A 1 127 ? 7.809 2.999 17.072 1.00 86.56 127 LEU A C 1
ATOM 1001 O O . LEU A 1 127 ? 7.675 4.085 16.503 1.00 86.56 127 LEU A O 1
ATOM 1005 N N . LEU A 1 128 ? 8.955 2.606 17.624 1.00 80.81 128 LEU A N 1
ATOM 1006 C CA . LEU A 1 128 ? 10.226 3.287 17.408 1.00 80.81 128 LEU A CA 1
ATOM 1007 C C . LEU A 1 128 ? 10.996 2.613 16.259 1.00 80.81 128 LEU A C 1
ATOM 1009 O O . LEU A 1 128 ? 10.954 1.391 16.140 1.00 80.81 128 LEU A O 1
ATOM 1013 N N . PRO A 1 129 ? 11.766 3.364 15.446 1.00 73.94 129 PRO A N 1
ATOM 1014 C CA . PRO A 1 129 ? 12.532 2.795 14.329 1.00 73.94 129 PRO A CA 1
ATOM 1015 C C . PRO A 1 129 ? 13.549 1.702 14.701 1.00 73.94 129 PRO A C 1
ATOM 1017 O O . PRO A 1 129 ? 14.010 0.990 13.818 1.00 73.94 129 PRO A O 1
ATOM 1020 N N . ASN A 1 130 ? 13.899 1.573 15.984 1.00 73.06 130 ASN A N 1
ATOM 1021 C CA . ASN A 1 130 ? 14.857 0.587 16.495 1.00 73.06 130 ASN A CA 1
ATOM 1022 C C . ASN A 1 130 ? 14.182 -0.609 17.188 1.00 73.06 130 ASN A C 1
ATOM 1024 O O . ASN A 1 130 ? 14.851 -1.361 17.892 1.00 73.06 130 ASN A O 1
ATOM 1028 N N . ASP A 1 131 ? 12.865 -0.748 17.054 1.00 83.75 131 ASP A N 1
ATOM 1029 C CA . ASP A 1 131 ? 12.121 -1.863 17.630 1.00 83.75 131 ASP A CA 1
ATOM 1030 C C . ASP A 1 131 ? 12.205 -3.114 16.736 1.00 83.75 131 ASP A C 1
ATOM 1032 O O . ASP A 1 131 ? 12.290 -3.022 15.510 1.00 83.75 131 ASP A O 1
ATOM 1036 N N . PHE A 1 132 ? 12.131 -4.298 17.343 1.00 83.81 132 PHE A N 1
ATOM 1037 C CA . PHE A 1 132 ? 12.151 -5.591 16.647 1.00 83.81 132 PHE A CA 1
ATOM 1038 C C . PHE A 1 132 ? 10.933 -5.799 15.738 1.00 83.81 132 PHE A C 1
ATOM 1040 O O . PHE A 1 132 ? 10.939 -6.676 14.877 1.00 83.81 132 PHE A O 1
ATOM 1047 N N . SER A 1 133 ? 9.887 -4.993 15.923 1.00 90.62 133 SER A N 1
ATOM 1048 C CA . SER A 1 133 ? 8.700 -4.977 15.074 1.00 90.62 133 SER A CA 1
ATOM 1049 C C . SER A 1 133 ? 8.932 -4.310 13.712 1.00 90.62 133 SER A C 1
ATOM 1051 O O . SER A 1 133 ? 8.090 -4.455 12.825 1.00 90.62 133 SER A O 1
ATOM 1053 N N . PHE A 1 134 ? 10.039 -3.581 13.516 1.00 92.12 134 PHE A N 1
ATOM 1054 C CA . PHE A 1 134 ? 10.339 -2.892 12.260 1.00 92.12 134 PHE A CA 1
ATOM 1055 C C . PHE A 1 134 ? 10.612 -3.879 11.115 1.00 92.12 134 PHE A C 1
ATOM 1057 O O . PHE A 1 134 ? 11.466 -4.754 11.222 1.00 92.12 134 PHE A O 1
ATOM 1064 N N . ILE A 1 135 ? 9.913 -3.699 9.989 1.00 92.75 135 ILE A N 1
ATOM 1065 C CA . ILE A 1 135 ? 10.062 -4.554 8.799 1.00 92.75 135 ILE A CA 1
ATOM 1066 C C . ILE A 1 135 ? 10.768 -3.810 7.671 1.00 92.75 135 ILE A C 1
ATOM 1068 O O . ILE A 1 135 ? 11.697 -4.323 7.054 1.00 92.75 135 ILE A O 1
ATOM 1072 N N . ALA A 1 136 ? 10.259 -2.628 7.329 1.00 92.88 136 ALA A N 1
ATOM 1073 C CA . ALA A 1 136 ? 10.654 -1.930 6.116 1.00 92.88 136 ALA A CA 1
ATOM 1074 C C . ALA A 1 136 ? 10.342 -0.439 6.198 1.00 92.88 136 ALA A C 1
ATOM 1076 O O . ALA A 1 136 ? 9.527 0.018 7.002 1.00 92.88 136 ALA A O 1
ATOM 1077 N N . SER A 1 137 ? 10.948 0.326 5.298 1.00 93.38 137 SER A N 1
ATOM 1078 C CA . SER A 1 137 ? 10.652 1.738 5.107 1.00 93.38 137 SER A CA 1
ATOM 1079 C C . SER A 1 137 ? 10.360 2.037 3.635 1.00 93.38 137 SER A C 1
ATOM 1081 O O . SER A 1 137 ? 10.878 1.386 2.730 1.00 93.38 137 SER A O 1
ATOM 1083 N N . LEU A 1 138 ? 9.490 3.016 3.391 1.00 92.81 138 LEU A N 1
ATOM 1084 C CA . LEU A 1 138 ? 9.208 3.578 2.073 1.00 92.81 138 LEU A CA 1
ATOM 1085 C C . LEU A 1 138 ? 9.577 5.055 2.102 1.00 92.81 138 LEU A C 1
ATOM 1087 O O . LEU A 1 138 ? 8.874 5.878 2.698 1.00 92.81 138 LEU A O 1
ATOM 1091 N N . SER A 1 139 ? 10.693 5.376 1.460 1.00 91.69 139 SER A N 1
ATOM 1092 C CA . SER A 1 139 ? 11.136 6.742 1.216 1.00 91.69 139 SER A CA 1
ATOM 1093 C C . SER A 1 139 ? 10.613 7.233 -0.135 1.00 91.69 139 SER A C 1
ATOM 1095 O O . SER A 1 139 ? 10.442 6.467 -1.085 1.00 91.69 139 SER A O 1
ATOM 1097 N N . CYS A 1 140 ? 10.336 8.532 -0.216 1.00 87.06 140 CYS A N 1
ATOM 1098 C CA . CYS A 1 140 ? 9.926 9.189 -1.449 1.00 87.06 140 CYS A CA 1
ATOM 1099 C C . CYS A 1 140 ? 10.922 10.301 -1.768 1.00 87.06 140 CYS A C 1
ATOM 1101 O O . CYS A 1 140 ? 11.204 11.138 -0.912 1.00 87.06 140 CYS A O 1
ATOM 1103 N N . ASN A 1 141 ? 11.388 10.366 -3.013 1.00 85.25 141 ASN A N 1
ATOM 1104 C CA . ASN A 1 141 ? 12.184 11.499 -3.471 1.00 85.25 141 ASN A CA 1
ATOM 1105 C C . ASN A 1 141 ? 11.250 12.698 -3.687 1.00 85.25 141 ASN A C 1
ATOM 1107 O O . ASN A 1 141 ? 10.313 12.642 -4.484 1.00 85.25 141 ASN A O 1
ATOM 1111 N N . PHE A 1 142 ? 11.491 13.780 -2.946 1.00 64.06 142 PHE A N 1
ATOM 1112 C CA . PHE A 1 142 ? 10.636 14.973 -2.920 1.00 64.06 142 PHE A CA 1
ATOM 1113 C C . PHE A 1 142 ? 10.541 15.690 -4.281 1.00 64.06 142 PHE A C 1
ATOM 1115 O O . PHE A 1 142 ? 9.512 16.277 -4.604 1.00 64.06 142 PHE A O 1
ATOM 1122 N N . TRP A 1 143 ? 11.576 15.597 -5.120 1.00 59.78 143 TRP A N 1
ATOM 1123 C CA . TRP A 1 143 ? 11.715 16.404 -6.341 1.00 59.78 143 TRP A CA 1
ATOM 1124 C C . TRP A 1 143 ? 11.123 15.790 -7.623 1.00 59.78 143 TRP A C 1
ATOM 1126 O O . TRP A 1 143 ? 11.454 16.206 -8.731 1.00 59.78 143 TRP A O 1
ATOM 1136 N N . GLY A 1 144 ? 10.192 14.839 -7.512 1.00 51.72 144 GLY A N 1
ATOM 1137 C CA . GLY A 1 144 ? 9.726 14.075 -8.675 1.00 51.72 144 GLY A CA 1
ATOM 1138 C C . GLY A 1 144 ? 10.787 13.065 -9.131 1.00 51.72 144 GLY A C 1
ATOM 1139 O O . GLY A 1 144 ? 11.773 12.871 -8.422 1.00 51.72 144 GLY A O 1
ATOM 1140 N N . PRO A 1 145 ? 10.581 12.354 -10.254 1.00 45.53 145 PRO A N 1
ATOM 1141 C CA . PRO A 1 145 ? 11.511 11.326 -10.706 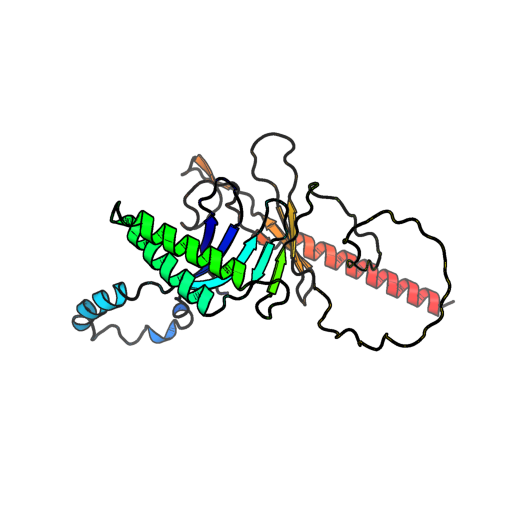1.00 45.53 145 PRO A CA 1
ATOM 1142 C C . PRO A 1 145 ? 12.861 11.969 -11.046 1.00 45.53 145 PRO A C 1
ATOM 1144 O O . PRO A 1 145 ? 13.059 12.456 -12.156 1.00 45.53 145 PRO A O 1
ATOM 1147 N N 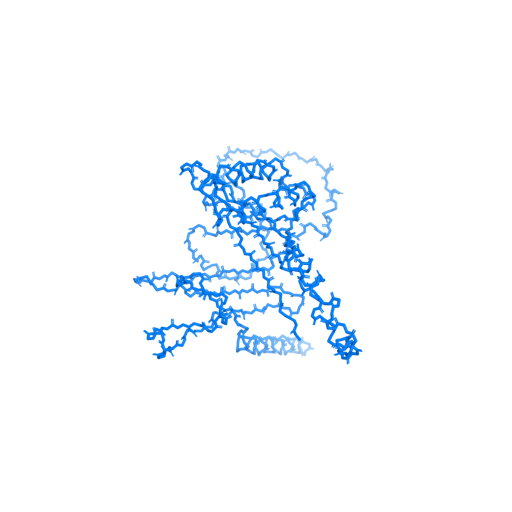. THR A 1 146 ? 13.790 11.986 -10.090 1.00 45.16 146 THR A N 1
ATOM 1148 C CA . THR A 1 146 ? 15.202 12.182 -10.387 1.00 45.16 146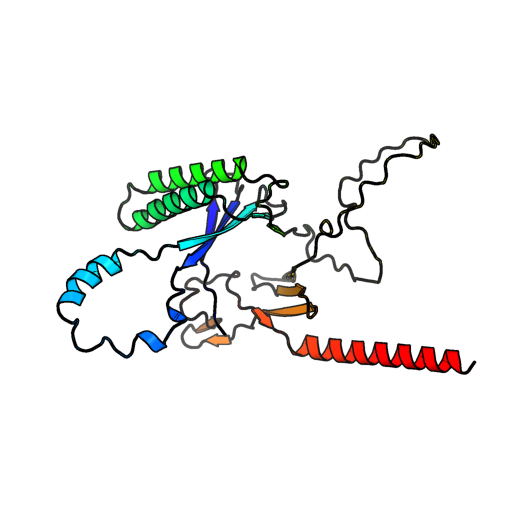 THR A CA 1
ATOM 1149 C C . THR A 1 146 ? 15.615 10.973 -11.207 1.00 45.16 146 THR A C 1
ATOM 1151 O O . THR A 1 146 ? 15.642 9.841 -10.722 1.00 45.16 146 THR A O 1
ATOM 1154 N N . SER A 1 147 ? 15.833 11.195 -12.499 1.00 42.22 147 SER A N 1
ATOM 1155 C CA . SER A 1 147 ? 16.482 10.237 -13.381 1.00 42.22 147 SER A CA 1
ATOM 1156 C C . SER A 1 147 ? 17.935 10.109 -12.936 1.00 42.22 147 SER A C 1
ATOM 1158 O O . SER A 1 147 ? 18.835 10.682 -13.541 1.00 42.22 147 SER A O 1
ATOM 1160 N N . GLU A 1 148 ? 18.163 9.414 -11.827 1.00 43.94 148 GLU A N 1
ATOM 1161 C CA . GLU A 1 148 ? 19.476 8.869 -11.530 1.00 43.94 148 GLU A CA 1
ATOM 1162 C C . GLU A 1 148 ? 19.636 7.671 -12.455 1.00 43.94 148 GLU A C 1
ATOM 1164 O O . GLU A 1 148 ? 19.118 6.579 -12.208 1.00 43.94 148 GLU A O 1
ATOM 1169 N N . THR A 1 149 ? 20.254 7.930 -13.604 1.00 38.22 149 THR A N 1
ATOM 1170 C CA . THR A 1 149 ? 20.789 6.897 -14.479 1.00 38.22 149 THR A CA 1
ATOM 1171 C C . THR A 1 149 ? 21.776 6.092 -13.631 1.00 38.22 149 THR A C 1
ATOM 1173 O O . THR A 1 149 ? 22.730 6.682 -13.120 1.00 38.22 149 THR A O 1
ATOM 1176 N N . PRO A 1 150 ? 21.553 4.786 -13.401 1.00 43.59 150 PRO A N 1
ATOM 1177 C CA . PRO A 1 150 ? 22.471 3.973 -12.621 1.00 43.59 150 PRO A CA 1
ATOM 1178 C C . PRO A 1 150 ? 23.685 3.661 -13.498 1.00 43.59 150 PRO A C 1
ATOM 1180 O O . PRO A 1 150 ? 23.784 2.586 -14.081 1.00 43.59 150 PRO A O 1
ATOM 1183 N N . GLU A 1 151 ? 24.589 4.625 -13.648 1.00 37.97 151 GLU A N 1
ATOM 1184 C CA . GLU A 1 151 ? 25.892 4.391 -14.257 1.00 37.97 151 GLU A CA 1
ATOM 1185 C C . GLU A 1 151 ? 26.859 3.965 -13.147 1.00 37.97 151 GLU A C 1
ATOM 1187 O O . GLU A 1 151 ? 27.289 4.768 -12.324 1.00 37.97 151 GLU A O 1
ATOM 1192 N N . GLY A 1 152 ? 27.075 2.648 -13.084 1.00 40.72 152 GLY A N 1
ATOM 1193 C CA . GLY A 1 152 ? 28.136 1.924 -12.377 1.00 40.72 152 GLY A CA 1
ATOM 1194 C C . GLY A 1 152 ? 28.885 2.660 -11.265 1.00 40.72 152 GLY A C 1
ATOM 1195 O O . GLY A 1 152 ? 29.949 3.224 -11.492 1.00 40.72 152 GLY A O 1
ATOM 1196 N N . GLY A 1 153 ? 28.399 2.546 -10.031 1.00 38.88 153 GLY A N 1
ATOM 1197 C CA . GLY A 1 153 ? 29.165 2.924 -8.850 1.00 38.88 153 GLY A CA 1
ATOM 1198 C C . GLY A 1 153 ? 28.564 2.304 -7.600 1.00 38.88 153 GLY A C 1
ATOM 1199 O O . GLY A 1 153 ? 27.413 2.579 -7.267 1.00 38.88 153 GLY A O 1
ATOM 1200 N N . ILE A 1 154 ? 29.336 1.452 -6.927 1.00 42.62 154 ILE A N 1
ATOM 1201 C CA . ILE A 1 154 ? 29.046 0.925 -5.589 1.00 42.62 154 ILE A CA 1
ATOM 1202 C C . ILE A 1 154 ? 28.967 2.134 -4.648 1.00 42.62 154 ILE A C 1
ATOM 1204 O O . ILE A 1 154 ? 29.985 2.632 -4.177 1.00 42.62 154 ILE A O 1
ATOM 1208 N N . ASN A 1 155 ? 27.764 2.667 -4.447 1.00 41.22 155 ASN A N 1
ATOM 1209 C CA . ASN A 1 155 ? 27.532 3.822 -3.593 1.00 41.22 155 ASN A CA 1
ATOM 1210 C C . ASN A 1 155 ? 26.945 3.352 -2.264 1.00 41.22 155 ASN A C 1
ATOM 1212 O O . ASN A 1 155 ? 25.775 2.981 -2.177 1.00 41.22 155 ASN A O 1
ATOM 1216 N N . ASP A 1 156 ? 27.780 3.421 -1.227 1.00 42.00 156 ASP A N 1
ATOM 1217 C CA . ASP A 1 156 ? 27.398 3.431 0.184 1.00 42.00 156 ASP A CA 1
ATOM 1218 C C . ASP A 1 156 ? 26.302 4.492 0.418 1.00 42.00 156 ASP A C 1
ATOM 1220 O O . ASP A 1 156 ? 26.564 5.691 0.556 1.00 42.00 156 ASP A O 1
ATOM 1224 N N . ALA A 1 157 ? 25.042 4.058 0.474 1.00 47.94 157 ALA A N 1
ATOM 1225 C CA . ALA A 1 157 ? 23.870 4.915 0.674 1.00 47.94 157 ALA A CA 1
ATOM 1226 C C . ALA A 1 157 ? 23.739 5.481 2.109 1.00 47.94 157 ALA A C 1
ATOM 1228 O O . ALA A 1 157 ? 22.724 6.077 2.464 1.00 47.94 157 ALA A O 1
ATOM 1229 N N . SER A 1 158 ? 24.767 5.354 2.949 1.00 47.22 158 SER A N 1
ATOM 1230 C CA . SER A 1 158 ? 24.778 5.840 4.336 1.00 47.22 158 SER A CA 1
ATOM 1231 C C . SER A 1 158 ? 25.058 7.347 4.474 1.00 47.22 158 SER A C 1
ATOM 1233 O O . SER A 1 158 ? 25.073 7.870 5.586 1.00 47.22 158 SER A O 1
ATOM 1235 N N . LYS A 1 159 ? 25.224 8.090 3.368 1.00 44.56 159 LYS A N 1
ATOM 1236 C CA . LYS A 1 159 ? 25.601 9.519 3.377 1.00 44.56 159 LYS A CA 1
ATOM 1237 C C . LYS A 1 159 ? 24.477 10.499 3.002 1.00 44.56 159 LYS A C 1
ATOM 1239 O O . LYS A 1 159 ? 24.746 11.566 2.459 1.00 44.56 159 LYS A O 1
ATOM 1244 N N . TRP A 1 160 ? 23.223 10.160 3.305 1.00 43.59 160 TRP A N 1
ATOM 1245 C CA . TRP A 1 160 ? 22.072 11.077 3.179 1.00 43.59 160 TRP A CA 1
ATOM 1246 C C . TRP A 1 160 ? 21.692 11.780 4.497 1.00 43.59 160 TRP A C 1
ATOM 1248 O O . TRP A 1 160 ? 20.620 12.370 4.613 1.00 43.59 160 TRP A O 1
ATOM 1258 N N . GLY A 1 161 ? 22.591 11.777 5.485 1.00 41.12 161 GLY A N 1
ATOM 1259 C CA . GLY A 1 161 ? 22.508 12.633 6.667 1.00 41.12 161 GLY A CA 1
ATOM 1260 C C . GLY A 1 161 ? 23.367 13.889 6.507 1.00 41.12 161 GLY A C 1
ATOM 1261 O O . GLY A 1 161 ? 24.588 13.796 6.479 1.00 41.12 161 GLY A O 1
ATOM 1262 N N . SER A 1 162 ? 22.717 15.050 6.421 1.00 37.94 162 SER A N 1
ATOM 1263 C CA . SER A 1 162 ? 23.236 16.372 6.806 1.00 37.94 162 SER A CA 1
ATOM 1264 C C . SER A 1 162 ? 24.620 16.787 6.273 1.00 37.94 162 SER A C 1
ATOM 1266 O O . SER A 1 162 ? 25.642 16.627 6.935 1.00 37.94 162 SER A O 1
ATOM 1268 N N . LYS A 1 163 ? 24.653 17.491 5.131 1.00 36.59 163 LYS A N 1
ATOM 1269 C CA . LYS A 1 163 ? 25.742 18.444 4.850 1.00 36.59 163 LYS A CA 1
ATOM 1270 C C . LYS A 1 163 ? 25.594 19.653 5.782 1.00 36.59 163 LYS A C 1
ATOM 1272 O O . LYS A 1 163 ? 25.006 20.660 5.406 1.00 36.59 163 LYS A O 1
ATOM 1277 N N . THR A 1 164 ? 26.119 19.564 6.999 1.00 37.31 164 THR A N 1
ATOM 1278 C CA . THR A 1 164 ? 26.500 20.761 7.757 1.00 37.31 164 THR A CA 1
ATOM 1279 C C . THR A 1 164 ? 27.897 21.163 7.300 1.00 37.31 164 THR A C 1
ATOM 1281 O O . THR A 1 164 ? 28.845 20.396 7.461 1.00 37.31 164 THR A O 1
ATOM 1284 N N . ASN A 1 165 ? 28.024 22.346 6.698 1.00 44.81 165 ASN A N 1
ATOM 1285 C CA . ASN A 1 165 ? 29.316 22.981 6.454 1.00 44.81 165 ASN A CA 1
ATOM 1286 C C . ASN A 1 165 ? 29.965 23.302 7.807 1.00 44.81 165 ASN A C 1
ATOM 1288 O O . ASN A 1 165 ? 29.673 24.331 8.408 1.00 44.81 165 ASN A O 1
ATOM 1292 N N . SER A 1 166 ? 30.850 22.432 8.277 1.00 38.03 166 SER A N 1
ATOM 1293 C CA . SER A 1 166 ? 31.821 22.750 9.319 1.00 38.03 166 SER A CA 1
ATOM 1294 C C . SER A 1 166 ? 33.215 22.689 8.706 1.00 38.03 166 SER A C 1
ATOM 1296 O O . SER A 1 166 ? 33.801 21.636 8.470 1.00 38.03 166 SER A O 1
ATOM 1298 N N . SER A 1 167 ? 33.736 23.871 8.404 1.00 49.66 167 SER A N 1
ATOM 1299 C CA . SER A 1 167 ? 35.151 24.113 8.174 1.00 49.66 167 SER A CA 1
ATOM 1300 C C . SER A 1 167 ? 35.919 23.929 9.483 1.00 49.66 167 SER A C 1
ATOM 1302 O O . SER A 1 167 ? 35.758 24.746 10.387 1.00 49.66 167 SER A O 1
ATOM 1304 N N . SER A 1 168 ? 36.788 22.921 9.577 1.00 40.53 168 SER A N 1
ATOM 1305 C CA . SER A 1 168 ? 37.912 22.956 10.523 1.00 40.53 168 SER A CA 1
ATOM 1306 C C . SER A 1 168 ? 38.983 21.911 10.198 1.00 40.53 168 SER A C 1
ATOM 1308 O O . SER A 1 168 ? 38.756 20.709 10.302 1.00 40.53 168 SER A O 1
ATOM 1310 N N . SER A 1 169 ? 40.138 22.442 9.790 1.00 45.16 169 SER A N 1
ATOM 1311 C CA . SER A 1 169 ? 41.504 22.106 10.218 1.00 45.16 169 SER A CA 1
ATOM 1312 C C . SER A 1 169 ? 41.833 20.671 10.651 1.00 45.16 169 SER A C 1
ATOM 1314 O O . SER A 1 169 ? 41.373 20.155 11.665 1.00 45.16 169 SER A O 1
ATOM 1316 N N . SER A 1 170 ? 42.786 20.121 9.905 1.00 48.47 170 SER A N 1
ATOM 1317 C CA . SER A 1 170 ? 43.568 18.912 10.133 1.00 48.47 170 SER A CA 1
ATOM 1318 C C . SER A 1 170 ? 44.235 18.821 11.512 1.00 48.47 170 SER A C 1
ATOM 1320 O O . SER A 1 170 ? 45.124 19.616 11.819 1.00 48.47 170 SER A O 1
ATOM 1322 N N . SER A 1 171 ? 43.939 17.742 12.234 1.00 44.09 171 SER A N 1
ATOM 1323 C CA . SER A 1 171 ? 44.783 17.206 13.307 1.00 44.09 171 SER A CA 1
ATOM 1324 C C . SER A 1 171 ? 44.918 15.702 13.093 1.00 44.09 171 SER A C 1
ATOM 1326 O O . SER A 1 171 ? 43.945 14.959 13.193 1.00 44.09 171 SER A O 1
ATOM 1328 N N . LYS A 1 172 ? 46.125 15.260 12.734 1.00 51.41 172 LYS A N 1
ATOM 1329 C CA . LYS A 1 172 ? 46.485 13.847 12.603 1.00 51.41 172 LYS A CA 1
ATOM 1330 C C . LYS A 1 172 ? 46.679 13.271 14.007 1.00 51.41 172 LYS A C 1
ATOM 1332 O O . LYS A 1 172 ? 47.680 13.576 14.647 1.00 51.41 172 LYS A O 1
ATOM 1337 N N . SER A 1 173 ? 45.758 12.434 14.467 1.00 47.00 173 SER A N 1
ATOM 1338 C CA . SER A 1 173 ? 45.965 11.567 15.628 1.00 47.00 173 SER A CA 1
ATOM 1339 C C . SER A 1 173 ? 45.696 10.118 15.230 1.00 47.00 173 SER A C 1
ATOM 1341 O O . SER A 1 173 ? 44.575 9.687 14.974 1.00 47.00 173 SER A O 1
ATOM 1343 N N . SER A 1 174 ? 46.790 9.375 15.124 1.00 55.75 174 SER A N 1
ATOM 1344 C CA . SER A 1 174 ? 46.848 7.931 14.966 1.00 55.75 174 SER A CA 1
ATOM 1345 C C . SER A 1 174 ? 46.445 7.255 16.278 1.00 55.75 174 SER A C 1
ATOM 1347 O O . SER A 1 174 ? 47.270 7.139 17.182 1.00 55.75 174 SER A O 1
ATOM 1349 N N . SER A 1 175 ? 45.199 6.792 16.366 1.00 48.28 175 SER A N 1
ATOM 1350 C CA . SER A 1 175 ? 44.750 5.881 17.424 1.00 48.28 175 SER A CA 1
ATOM 1351 C C . SER A 1 175 ? 44.049 4.680 16.799 1.00 48.28 175 SER A C 1
ATOM 1353 O O . SER A 1 175 ? 42.849 4.680 16.536 1.00 48.28 175 SER A O 1
ATOM 1355 N N . SER A 1 176 ? 44.852 3.651 16.541 1.00 55.03 176 SER A N 1
ATOM 1356 C CA . SER A 1 176 ? 44.426 2.305 16.177 1.00 55.03 176 SER A CA 1
ATOM 1357 C C . SER A 1 176 ? 43.833 1.604 17.401 1.00 55.03 176 SER A C 1
ATOM 1359 O O . SER A 1 176 ? 44.583 1.210 18.287 1.00 55.03 176 SER A O 1
ATOM 1361 N N . SER A 1 177 ? 42.505 1.469 17.478 1.00 52.28 177 SER A N 1
ATOM 1362 C CA . SER A 1 177 ? 41.779 0.350 18.129 1.00 52.28 177 SER A CA 1
ATOM 1363 C C . SER A 1 177 ? 40.306 0.712 18.368 1.00 52.28 177 SER A C 1
ATOM 1365 O O . SER A 1 177 ? 39.941 1.216 19.422 1.00 52.28 177 SER A O 1
ATOM 1367 N N . SER A 1 178 ? 39.433 0.480 17.383 1.00 48.94 178 SER A N 1
ATOM 1368 C CA . SER A 1 178 ? 37.967 0.387 17.606 1.00 48.94 178 SER A CA 1
ATOM 1369 C C . SER A 1 178 ? 37.179 -0.007 16.344 1.00 48.94 178 SER A C 1
ATOM 1371 O O . SER A 1 178 ? 36.091 0.498 16.102 1.00 48.94 178 SER A O 1
ATOM 1373 N N . PHE A 1 179 ? 37.684 -0.936 15.522 1.00 52.19 179 PHE A N 1
ATOM 1374 C CA . PHE A 1 179 ? 36.977 -1.377 14.303 1.00 52.19 179 PHE A CA 1
ATOM 1375 C C . PHE A 1 179 ? 36.871 -2.906 14.177 1.00 52.19 179 PHE A C 1
ATOM 1377 O O . PHE A 1 179 ? 37.083 -3.467 13.109 1.00 52.19 179 PHE A O 1
ATOM 1384 N N . LEU A 1 180 ? 36.518 -3.588 15.273 1.00 53.69 180 LEU A N 1
ATOM 1385 C CA . LEU A 1 180 ? 36.073 -4.994 15.255 1.00 53.69 180 LEU A CA 1
ATOM 1386 C C . LEU A 1 180 ? 34.608 -5.150 15.690 1.00 53.69 180 LEU A C 1
ATOM 1388 O O . LEU A 1 180 ? 34.199 -6.217 16.138 1.00 53.69 180 LEU A O 1
ATOM 1392 N N . LEU A 1 181 ? 33.776 -4.118 15.514 1.00 56.22 181 LEU A N 1
ATOM 1393 C CA . LEU A 1 181 ? 32.349 -4.375 15.332 1.00 56.22 181 LEU A CA 1
ATOM 1394 C C . LEU A 1 181 ? 32.194 -4.909 13.912 1.00 56.22 181 LEU A C 1
ATOM 1396 O O . LEU A 1 181 ? 31.929 -4.166 12.970 1.00 56.22 181 LEU A O 1
ATOM 1400 N N . GLN A 1 182 ? 32.482 -6.204 13.780 1.00 56.28 182 GLN A N 1
ATOM 1401 C CA . GLN A 1 182 ? 32.224 -7.023 12.611 1.00 56.28 182 GLN A CA 1
ATOM 1402 C C . GLN A 1 182 ? 30.783 -6.741 12.190 1.00 56.28 182 GLN A C 1
ATOM 1404 O O . GLN A 1 182 ? 29.837 -7.175 12.846 1.00 56.28 182 GLN A O 1
ATOM 1409 N N . ARG A 1 183 ? 30.632 -5.905 11.157 1.00 52.41 183 ARG A N 1
ATOM 1410 C CA . ARG A 1 183 ? 29.343 -5.501 10.606 1.00 52.41 183 ARG A CA 1
ATOM 1411 C C . ARG A 1 183 ? 28.616 -6.794 10.271 1.00 52.41 183 ARG A C 1
ATOM 1413 O O . ARG A 1 183 ? 29.047 -7.524 9.381 1.00 52.41 183 ARG A O 1
ATOM 1420 N N . LEU A 1 184 ? 27.600 -7.127 11.069 1.00 55.81 184 LEU A N 1
ATOM 1421 C CA . LEU A 1 184 ? 26.885 -8.384 10.905 1.00 55.81 184 LEU A CA 1
ATOM 1422 C C . LEU A 1 184 ? 26.359 -8.414 9.465 1.00 55.81 184 LEU A C 1
ATOM 1424 O O . LEU A 1 184 ? 25.784 -7.408 9.027 1.00 55.81 184 LEU A O 1
ATOM 1428 N N . PRO A 1 185 ? 26.538 -9.523 8.729 1.00 57.88 185 PRO A N 1
ATOM 1429 C CA . PRO A 1 185 ? 26.126 -9.623 7.328 1.00 57.88 185 PRO A CA 1
ATOM 1430 C C . PRO A 1 185 ? 24.619 -9.377 7.121 1.00 57.88 185 PRO A C 1
ATOM 1432 O O . PRO A 1 185 ? 24.185 -9.107 6.011 1.00 57.88 185 PRO A O 1
ATOM 1435 N N . HIS A 1 186 ? 23.821 -9.383 8.194 1.00 56.50 186 HIS A N 1
ATOM 1436 C CA . HIS A 1 186 ? 22.387 -9.078 8.188 1.00 56.50 186 HIS A CA 1
ATOM 1437 C C . HIS A 1 186 ? 22.035 -7.589 8.362 1.00 56.50 186 HIS A C 1
ATOM 1439 O O . HIS A 1 186 ? 20.860 -7.256 8.469 1.00 56.50 186 HIS A O 1
ATOM 1445 N N . SER A 1 187 ? 23.018 -6.686 8.426 1.00 66.56 187 SER A N 1
ATOM 1446 C CA . SER A 1 187 ? 22.763 -5.245 8.611 1.00 66.56 187 SER A CA 1
ATOM 1447 C C . SER A 1 187 ? 22.614 -4.458 7.306 1.00 66.56 187 SER A C 1
ATOM 1449 O O . SER A 1 187 ? 22.353 -3.254 7.347 1.00 66.56 187 SER A O 1
ATOM 1451 N N . GLU A 1 188 ? 22.785 -5.101 6.148 1.00 82.38 188 GLU A N 1
ATOM 1452 C CA . GLU A 1 188 ? 22.605 -4.431 4.864 1.00 82.38 188 GLU A CA 1
ATOM 1453 C C . GLU A 1 188 ? 21.117 -4.342 4.516 1.00 82.38 188 GLU A C 1
ATOM 1455 O O . GLU A 1 188 ? 20.411 -5.343 4.399 1.00 82.38 188 GLU A O 1
ATOM 1460 N N . GLN A 1 189 ? 20.623 -3.112 4.373 1.00 85.81 189 GLN A N 1
ATOM 1461 C CA . GLN A 1 189 ? 19.253 -2.869 3.947 1.00 85.81 189 GLN A CA 1
ATOM 1462 C C . GLN A 1 189 ? 19.105 -3.243 2.473 1.00 85.81 189 GLN A C 1
ATOM 1464 O O . GLN A 1 189 ? 19.727 -2.635 1.604 1.00 85.81 189 GLN A O 1
ATOM 1469 N N . GLN A 1 190 ? 18.241 -4.212 2.185 1.00 91.06 190 GLN A N 1
ATOM 1470 C CA . GLN A 1 190 ? 17.941 -4.608 0.816 1.00 91.06 190 GLN A CA 1
ATOM 1471 C C . GLN A 1 190 ? 16.805 -3.756 0.235 1.00 91.06 190 GLN A C 1
ATOM 1473 O O . GLN A 1 190 ? 15.726 -3.638 0.820 1.00 91.06 190 GLN A O 1
ATOM 1478 N N . LEU A 1 191 ? 17.009 -3.203 -0.964 1.00 92.81 191 LEU A N 1
ATOM 1479 C CA . LEU A 1 191 ? 15.938 -2.560 -1.724 1.00 92.81 191 LEU A CA 1
ATOM 1480 C C . LEU A 1 191 ? 14.954 -3.628 -2.222 1.00 92.81 191 LEU A C 1
ATOM 1482 O O . LEU A 1 191 ? 15.261 -4.336 -3.175 1.00 92.81 191 LEU A O 1
ATOM 1486 N N . LEU A 1 192 ? 13.769 -3.725 -1.614 1.00 94.81 192 LEU A N 1
ATOM 1487 C CA . LEU A 1 192 ? 12.751 -4.720 -1.991 1.00 94.81 192 LEU A CA 1
ATOM 1488 C C . LEU A 1 192 ? 11.935 -4.312 -3.223 1.00 94.81 192 LEU A C 1
ATOM 1490 O O . LEU A 1 192 ? 11.563 -5.152 -4.045 1.00 94.81 192 LEU A O 1
ATOM 1494 N N . ALA A 1 193 ? 11.620 -3.022 -3.341 1.00 95.50 193 ALA A N 1
ATOM 1495 C CA . ALA A 1 193 ? 10.812 -2.500 -4.429 1.00 95.50 193 ALA A CA 1
ATOM 1496 C C . ALA A 1 193 ? 11.128 -1.031 -4.718 1.00 95.50 193 ALA A C 1
ATOM 1498 O O . ALA A 1 193 ? 11.408 -0.255 -3.806 1.00 95.50 193 ALA A O 1
ATOM 1499 N N . LYS A 1 194 ? 11.003 -0.635 -5.986 1.00 95.25 194 LYS A N 1
ATOM 1500 C CA . LYS A 1 194 ? 11.099 0.753 -6.444 1.00 95.25 194 LYS A CA 1
ATOM 1501 C C . LYS A 1 194 ? 9.838 1.129 -7.210 1.00 95.25 194 LYS A C 1
ATOM 1503 O O . LYS A 1 194 ? 9.475 0.469 -8.179 1.00 95.25 194 LYS A O 1
ATOM 1508 N N . LEU A 1 195 ? 9.178 2.207 -6.791 1.00 94.44 195 LEU A N 1
ATOM 1509 C CA . LEU A 1 195 ? 8.004 2.764 -7.465 1.00 94.44 195 LEU A CA 1
ATOM 1510 C C . LEU A 1 195 ? 8.394 4.060 -8.174 1.00 94.44 195 LEU A C 1
ATOM 1512 O O . LEU A 1 195 ? 8.903 4.987 -7.550 1.00 94.44 195 LEU A O 1
ATOM 1516 N N . SER A 1 196 ? 8.134 4.131 -9.474 1.00 94.00 196 SER A N 1
ATOM 1517 C CA . SER A 1 196 ? 8.383 5.312 -10.299 1.00 94.00 196 SER A CA 1
ATOM 1518 C C . SER A 1 196 ? 7.065 5.843 -10.845 1.00 94.00 196 SER A C 1
ATOM 1520 O O . SER A 1 196 ? 6.256 5.081 -11.369 1.00 94.00 196 SER A O 1
ATOM 1522 N N . PHE A 1 197 ? 6.853 7.153 -10.747 1.00 91.75 197 PHE A N 1
ATOM 1523 C CA . PHE A 1 197 ? 5.656 7.819 -11.257 1.00 91.75 197 PHE A CA 1
ATOM 1524 C C . PHE A 1 197 ? 6.044 8.843 -12.319 1.00 91.75 197 PHE A C 1
ATOM 1526 O O . PHE A 1 197 ? 6.911 9.685 -12.086 1.00 91.75 197 PHE A O 1
ATOM 1533 N N . SER A 1 198 ? 5.376 8.810 -13.471 1.00 90.56 198 SER A N 1
ATOM 1534 C CA . SER A 1 198 ? 5.515 9.855 -14.480 1.00 90.56 198 SER A CA 1
ATOM 1535 C C . SER A 1 198 ? 4.841 11.140 -14.010 1.00 90.56 198 SER A C 1
ATOM 1537 O O . SER A 1 198 ? 3.745 11.107 -13.438 1.00 90.56 198 SER A O 1
ATOM 1539 N N . ARG A 1 199 ? 5.442 12.286 -14.328 1.00 88.56 199 ARG A N 1
ATOM 1540 C CA . ARG A 1 199 ? 4.786 13.585 -14.176 1.00 88.56 199 ARG A CA 1
ATOM 1541 C C . ARG A 1 199 ? 3.758 13.773 -15.295 1.00 88.56 199 ARG A C 1
ATOM 1543 O O . ARG A 1 199 ? 4.078 13.565 -16.461 1.00 88.56 199 ARG A O 1
ATOM 1550 N N . ASN A 1 200 ? 2.543 14.185 -14.942 1.00 85.62 200 ASN A N 1
ATOM 1551 C CA . ASN A 1 200 ? 1.564 14.622 -15.936 1.00 85.62 200 ASN A CA 1
ATOM 1552 C C . ASN A 1 200 ? 2.013 15.973 -16.503 1.00 85.62 200 ASN A C 1
ATOM 1554 O O . ASN A 1 200 ? 2.333 16.880 -15.732 1.00 85.62 200 ASN A O 1
ATOM 1558 N N . LEU A 1 201 ? 2.056 16.097 -17.830 1.00 86.62 201 LEU A N 1
ATOM 1559 C CA . LEU A 1 201 ? 2.415 17.351 -18.502 1.00 86.62 201 LEU A CA 1
ATOM 1560 C C . LEU A 1 201 ? 1.230 18.327 -18.553 1.00 86.62 201 LEU A C 1
ATOM 1562 O O . LEU A 1 201 ? 1.427 19.533 -18.456 1.00 86.62 201 LEU A O 1
ATOM 1566 N N . SER A 1 202 ? 0.005 17.809 -18.655 1.00 83.62 202 SER A N 1
ATOM 1567 C CA . SER A 1 202 ? -1.232 18.589 -18.650 1.00 83.62 202 SER A CA 1
ATOM 1568 C C . SER A 1 202 ? -2.416 17.730 -18.187 1.00 83.62 202 SER A C 1
ATOM 1570 O O . SER A 1 202 ? -2.442 16.518 -18.410 1.00 83.62 202 SER A O 1
ATOM 1572 N N . GLY A 1 203 ? -3.391 18.366 -17.534 1.00 80.75 203 GLY A N 1
ATOM 1573 C CA . GLY A 1 203 ? -4.652 17.743 -17.118 1.00 80.75 203 GLY A CA 1
ATOM 1574 C C . GLY A 1 203 ? -4.574 16.797 -15.912 1.00 80.75 203 GLY A C 1
ATOM 1575 O O . GLY A 1 203 ? -3.504 16.440 -15.411 1.00 80.75 203 GLY A O 1
ATOM 1576 N N . ASP A 1 204 ? -5.756 16.388 -15.450 1.00 75.69 204 ASP A N 1
ATOM 1577 C CA . ASP A 1 204 ? -5.942 15.419 -14.366 1.00 75.69 204 ASP A CA 1
ATOM 1578 C C . ASP A 1 204 ? -6.137 14.010 -14.946 1.00 75.69 204 ASP A C 1
ATOM 1580 O O . ASP A 1 204 ? -7.238 13.471 -15.028 1.00 75.69 204 ASP A O 1
ATOM 1584 N N . VAL A 1 205 ? -5.045 13.446 -15.466 1.00 81.62 205 VAL A N 1
ATOM 1585 C CA . VAL A 1 205 ? -5.010 12.088 -16.031 1.00 81.62 205 VAL A CA 1
ATOM 1586 C C . VAL A 1 205 ? -4.368 11.139 -15.011 1.00 81.62 205 VAL A C 1
ATOM 1588 O O . VAL A 1 205 ? -3.429 11.545 -14.316 1.00 81.62 205 VAL A O 1
ATOM 1591 N N . PRO A 1 206 ? -4.798 9.866 -14.902 1.00 85.75 206 PRO A N 1
ATOM 1592 C CA . PRO A 1 206 ? -4.083 8.877 -14.101 1.00 85.75 206 PRO A CA 1
ATOM 1593 C C . PRO A 1 206 ? -2.590 8.838 -14.456 1.00 85.75 206 PRO A C 1
ATOM 1595 O O . PRO A 1 206 ? -2.216 8.692 -15.621 1.00 85.75 206 PRO A O 1
ATOM 1598 N N . ARG A 1 207 ? -1.725 8.988 -13.448 1.00 90.31 207 ARG A N 1
ATOM 1599 C CA . ARG A 1 207 ? -0.269 8.993 -13.652 1.00 90.31 207 ARG A CA 1
ATOM 1600 C C . ARG A 1 207 ? 0.193 7.614 -14.115 1.00 90.31 207 ARG A C 1
ATOM 1602 O O . ARG A 1 207 ? -0.233 6.606 -13.550 1.00 90.31 207 ARG A O 1
ATOM 1609 N N . LYS A 1 208 ? 1.125 7.552 -15.073 1.00 91.50 208 LYS A N 1
ATOM 1610 C CA . LYS A 1 208 ? 1.806 6.289 -15.384 1.00 91.50 208 LYS A CA 1
ATOM 1611 C C . LYS A 1 208 ? 2.691 5.918 -14.199 1.00 91.50 208 LYS A C 1
ATOM 1613 O O . LYS A 1 208 ? 3.459 6.743 -13.704 1.00 91.50 208 LYS A O 1
ATOM 1618 N N . MET A 1 209 ? 2.565 4.683 -13.745 1.00 94.31 209 MET A N 1
ATOM 1619 C CA . MET A 1 209 ? 3.363 4.121 -12.663 1.00 94.31 209 MET A CA 1
ATOM 1620 C C . MET A 1 209 ? 4.195 2.966 -13.222 1.00 94.31 209 MET A C 1
ATOM 1622 O O . MET A 1 209 ? 3.756 2.282 -14.136 1.00 94.31 209 MET A O 1
ATOM 1626 N N . LYS A 1 210 ? 5.387 2.740 -12.684 1.00 95.19 210 LYS A N 1
ATOM 1627 C CA . LYS A 1 210 ? 6.204 1.548 -12.930 1.00 95.19 210 LYS A CA 1
ATOM 1628 C C . LYS A 1 210 ? 6.677 1.041 -11.576 1.00 95.19 210 LYS A C 1
ATOM 1630 O O . LYS A 1 210 ? 7.115 1.849 -10.757 1.00 95.19 210 LYS A O 1
ATOM 1635 N N . ALA A 1 211 ? 6.578 -0.259 -11.335 1.00 96.19 211 ALA A N 1
ATOM 1636 C CA . ALA A 1 211 ? 7.121 -0.872 -10.131 1.00 96.19 211 ALA A CA 1
ATOM 1637 C C . ALA A 1 211 ? 8.200 -1.885 -10.508 1.00 96.19 211 ALA A C 1
ATOM 1639 O O . ALA A 1 211 ? 8.004 -2.697 -11.403 1.00 96.19 211 ALA A O 1
ATOM 1640 N N . GLU A 1 212 ? 9.333 -1.837 -9.829 1.00 95.81 212 GLU A N 1
ATOM 1641 C CA . GLU A 1 212 ? 10.409 -2.819 -9.946 1.00 95.81 212 GLU A CA 1
ATOM 1642 C C . GLU A 1 212 ? 10.466 -3.575 -8.620 1.00 95.81 212 GLU A C 1
ATOM 1644 O O . GLU A 1 212 ? 10.558 -2.947 -7.567 1.00 95.81 212 GLU A O 1
ATOM 1649 N N . LEU A 1 213 ? 10.337 -4.901 -8.656 1.00 95.56 213 LEU A N 1
ATOM 1650 C CA . LEU A 1 213 ? 10.416 -5.770 -7.484 1.00 95.56 213 LEU A CA 1
ATOM 1651 C C . LEU A 1 213 ? 11.715 -6.565 -7.534 1.00 95.56 213 LEU A C 1
ATOM 1653 O O . LEU A 1 213 ? 11.931 -7.324 -8.478 1.00 95.56 213 LEU A O 1
ATOM 1657 N N . ASN A 1 214 ? 12.537 -6.442 -6.499 1.00 93.94 214 ASN A N 1
ATOM 1658 C CA . ASN A 1 214 ? 13.768 -7.210 -6.370 1.00 93.94 214 ASN A CA 1
ATOM 1659 C C . ASN A 1 214 ? 13.472 -8.472 -5.554 1.00 93.94 214 ASN A C 1
ATOM 1661 O O . ASN A 1 214 ? 13.047 -8.398 -4.400 1.00 93.94 214 ASN A O 1
ATOM 1665 N N . ARG A 1 215 ? 13.650 -9.641 -6.168 1.00 93.44 215 ARG A N 1
ATOM 1666 C CA . ARG A 1 215 ? 13.495 -10.957 -5.531 1.00 93.44 215 ARG A CA 1
ATOM 1667 C C . ARG A 1 215 ? 14.751 -11.786 -5.796 1.00 93.44 215 ARG A C 1
ATOM 1669 O O . ARG A 1 215 ? 15.568 -11.419 -6.632 1.00 93.44 215 ARG A O 1
ATOM 1676 N N . GLU A 1 216 ? 14.879 -12.932 -5.131 1.00 90.31 216 GLU A N 1
ATOM 1677 C CA . GLU A 1 216 ? 16.026 -13.844 -5.299 1.00 90.31 216 GLU A CA 1
ATOM 1678 C C . GLU A 1 216 ? 16.234 -14.292 -6.761 1.00 90.31 216 GLU A C 1
ATOM 1680 O O . GLU A 1 216 ? 17.357 -14.534 -7.180 1.00 90.31 216 GLU A O 1
ATOM 1685 N N . GLY A 1 217 ? 15.167 -14.318 -7.570 1.00 88.62 217 GLY A N 1
ATOM 1686 C CA . GLY A 1 217 ? 15.222 -14.633 -9.004 1.00 88.62 217 GLY A CA 1
ATOM 1687 C C . GLY A 1 217 ? 15.447 -13.440 -9.945 1.00 88.62 217 GLY A C 1
ATOM 1688 O O . GLY A 1 217 ? 15.213 -13.583 -11.141 1.00 88.62 217 GLY A O 1
ATOM 1689 N N . GLY A 1 218 ? 15.818 -12.264 -9.431 1.00 90.56 218 GLY A N 1
ATOM 1690 C CA . GLY A 1 218 ? 16.096 -11.064 -10.226 1.00 90.56 218 GLY A CA 1
ATOM 1691 C C . GLY A 1 218 ? 15.074 -9.935 -10.068 1.00 90.56 218 GLY A C 1
ATOM 1692 O O . GLY A 1 218 ? 14.287 -9.891 -9.117 1.00 90.56 218 GLY A O 1
ATOM 1693 N N . VAL A 1 219 ? 15.120 -8.987 -11.009 1.00 92.50 219 VAL A N 1
ATOM 1694 C CA . VAL A 1 219 ? 14.298 -7.769 -10.995 1.00 92.50 219 VAL A CA 1
ATOM 1695 C C . VAL A 1 219 ? 13.059 -7.958 -11.866 1.00 92.50 219 VAL A C 1
ATOM 1697 O O . VAL A 1 219 ? 13.146 -8.114 -13.083 1.00 92.50 219 VAL A O 1
ATOM 1700 N N . TYR A 1 220 ? 11.882 -7.898 -11.250 1.00 94.25 220 TYR A N 1
ATOM 1701 C CA . TYR A 1 220 ? 10.597 -8.025 -11.930 1.00 94.25 220 TYR A CA 1
ATOM 1702 C C . TYR A 1 220 ? 10.002 -6.643 -12.169 1.00 94.25 220 TYR A C 1
ATOM 1704 O O . TYR A 1 220 ? 9.719 -5.907 -11.225 1.00 94.25 220 TYR A O 1
ATOM 1712 N N . THR A 1 221 ? 9.777 -6.294 -13.434 1.00 95.44 221 THR A N 1
ATOM 1713 C CA . THR A 1 221 ? 9.109 -5.041 -13.796 1.00 95.44 221 THR A CA 1
ATOM 1714 C C . THR A 1 221 ? 7.604 -5.259 -13.909 1.00 95.44 221 THR A C 1
ATOM 1716 O O . THR A 1 221 ? 7.138 -6.081 -14.696 1.00 95.44 221 THR A O 1
ATOM 1719 N N . LEU A 1 222 ? 6.842 -4.492 -13.140 1.00 96.56 222 LEU A N 1
ATOM 1720 C CA . LEU A 1 222 ? 5.391 -4.436 -13.175 1.00 96.56 222 LEU A CA 1
ATOM 1721 C C . LEU A 1 222 ? 4.933 -3.094 -13.755 1.00 96.56 222 LEU A C 1
ATOM 1723 O O . LEU A 1 222 ? 5.457 -2.029 -13.407 1.00 96.56 222 LEU A O 1
ATOM 1727 N N . GLU A 1 223 ? 3.890 -3.141 -14.573 1.00 95.69 223 GLU A N 1
ATOM 1728 C CA . GLU A 1 223 ? 3.268 -1.971 -15.192 1.00 95.69 223 GLU A CA 1
ATOM 1729 C C . GLU A 1 223 ? 1.750 -1.984 -14.972 1.00 95.69 223 GLU A C 1
ATOM 1731 O O . GLU A 1 223 ? 1.160 -3.055 -14.796 1.00 95.69 223 GLU A O 1
ATOM 1736 N N . PRO A 1 224 ? 1.093 -0.814 -14.941 1.00 95.31 224 PRO A N 1
ATOM 1737 C CA . PRO A 1 224 ? -0.345 -0.732 -14.794 1.00 95.31 224 PRO A CA 1
ATOM 1738 C C . PRO A 1 224 ? -1.031 -1.286 -16.042 1.00 95.31 224 PRO A C 1
ATOM 1740 O O . PRO A 1 224 ? -0.706 -0.907 -17.167 1.00 95.31 224 PRO A O 1
ATOM 1743 N N . LEU A 1 225 ? -2.026 -2.146 -15.837 1.00 95.19 225 LEU A N 1
ATOM 1744 C CA . LEU A 1 225 ? -2.921 -2.598 -16.892 1.00 95.19 225 LEU A CA 1
ATOM 1745 C C . LEU A 1 225 ? -3.649 -1.368 -17.470 1.00 95.19 225 LEU A C 1
ATOM 1747 O O . LEU A 1 225 ? -4.288 -0.642 -16.700 1.00 95.19 225 LEU A O 1
ATOM 1751 N N . PRO A 1 226 ? -3.566 -1.095 -18.786 1.00 94.50 226 PRO A N 1
ATOM 1752 C CA . PRO A 1 226 ? -4.286 0.022 -19.379 1.00 94.50 226 PRO A CA 1
ATOM 1753 C C . PRO A 1 226 ? -5.802 -0.184 -19.245 1.00 94.50 226 PRO A C 1
ATOM 1755 O O . PRO A 1 226 ? -6.289 -1.297 -19.481 1.00 94.50 226 PRO A O 1
ATOM 1758 N N . PRO A 1 227 ? -6.562 0.866 -18.882 1.00 95.62 227 PRO A N 1
ATOM 1759 C CA . PRO A 1 227 ? -8.011 0.772 -18.807 1.00 95.62 227 PRO A CA 1
ATOM 1760 C C . PRO A 1 227 ? -8.599 0.529 -20.199 1.00 95.62 227 PRO A C 1
ATOM 1762 O O . PRO A 1 227 ? -8.043 0.956 -21.214 1.00 95.62 227 PRO A O 1
ATOM 1765 N N . ARG A 1 228 ? -9.738 -0.159 -20.246 1.00 96.25 228 ARG A N 1
ATOM 1766 C CA . ARG A 1 228 ? -10.467 -0.448 -21.486 1.00 96.25 228 ARG A CA 1
ATOM 1767 C C . ARG A 1 228 ? -11.774 0.326 -21.496 1.00 96.25 228 ARG A C 1
ATOM 1769 O O . ARG A 1 228 ? -12.337 0.598 -20.441 1.00 96.25 228 ARG A O 1
ATOM 1776 N N . TRP A 1 229 ? -12.232 0.694 -22.687 1.00 96.81 229 TRP A N 1
ATOM 1777 C CA . TRP A 1 229 ? -13.553 1.286 -22.846 1.00 96.81 229 TRP A CA 1
ATOM 1778 C C . TRP A 1 229 ? -14.622 0.265 -22.450 1.00 96.81 229 TRP A C 1
ATOM 1780 O O . TRP A 1 229 ? -14.652 -0.838 -22.998 1.00 96.81 229 TRP A O 1
ATOM 1790 N N . ASP A 1 230 ? -15.479 0.637 -21.506 1.00 96.12 230 ASP A N 1
ATOM 1791 C CA . ASP A 1 230 ? -16.624 -0.150 -21.075 1.00 96.12 230 ASP A CA 1
ATOM 1792 C C . ASP A 1 230 ? -17.910 0.538 -21.563 1.00 96.12 230 ASP A C 1
ATOM 1794 O O . ASP A 1 230 ? -18.256 1.612 -21.058 1.00 96.12 230 ASP A O 1
ATOM 1798 N N . PRO A 1 231 ? -18.634 -0.047 -22.538 1.00 96.81 231 PRO A N 1
ATOM 1799 C CA . PRO A 1 231 ? -19.848 0.557 -23.077 1.00 96.81 231 PRO A CA 1
ATOM 1800 C C . PRO A 1 231 ? -20.991 0.596 -22.057 1.00 96.81 231 PRO A C 1
ATOM 1802 O O . PRO A 1 231 ? -21.882 1.428 -22.190 1.00 96.81 231 PRO A O 1
ATOM 1805 N N . THR A 1 232 ? -20.974 -0.264 -21.032 1.00 95.06 232 THR A N 1
ATOM 1806 C CA . THR A 1 232 ? -22.024 -0.286 -20.001 1.00 95.06 232 THR A CA 1
ATOM 1807 C C . THR A 1 232 ? -21.893 0.885 -19.035 1.00 95.06 232 THR A C 1
ATOM 1809 O O . THR A 1 232 ? -22.891 1.475 -18.630 1.00 95.06 232 THR A O 1
ATOM 1812 N N . LEU A 1 233 ? -20.653 1.259 -18.714 1.00 93.25 233 LEU A N 1
ATOM 1813 C CA . LEU A 1 233 ? -20.331 2.399 -17.858 1.00 93.25 233 LEU A CA 1
ATOM 1814 C C . LEU A 1 233 ? -20.071 3.685 -18.651 1.00 93.25 233 LEU A C 1
ATOM 1816 O O . LEU A 1 233 ? -19.831 4.726 -18.039 1.00 93.25 233 LEU A O 1
ATOM 1820 N N . ASN A 1 234 ? -20.052 3.606 -19.986 1.00 96.00 234 ASN A N 1
ATOM 1821 C CA . ASN A 1 234 ? -19.677 4.687 -20.898 1.00 96.00 234 ASN A CA 1
ATOM 1822 C C . ASN A 1 234 ? -18.375 5.397 -20.465 1.00 96.00 234 ASN A C 1
ATOM 1824 O O . ASN A 1 234 ? -18.291 6.626 -20.431 1.00 96.00 234 ASN A O 1
ATOM 1828 N N . SER A 1 235 ? -17.378 4.619 -20.032 1.00 95.12 235 SER A N 1
ATOM 1829 C CA . SER A 1 235 ? -16.128 5.139 -19.468 1.00 95.12 235 SER A CA 1
ATOM 1830 C C . SER A 1 235 ? -14.970 4.149 -19.610 1.00 95.12 235 SER A C 1
ATOM 1832 O O . SER A 1 235 ? -15.162 2.962 -19.864 1.00 95.12 235 SER A O 1
ATOM 1834 N N . PHE A 1 236 ? -13.737 4.639 -19.451 1.00 93.94 236 PHE A N 1
ATOM 1835 C CA . PHE A 1 236 ? -12.549 3.788 -19.377 1.00 93.94 236 PHE A CA 1
ATOM 1836 C C . PHE A 1 236 ? -12.405 3.207 -17.968 1.00 93.94 236 PHE A C 1
ATOM 1838 O O . PHE A 1 236 ? -12.213 3.952 -17.006 1.00 93.94 236 PHE A O 1
ATOM 1845 N N . SER A 1 237 ? -12.465 1.883 -17.845 1.00 95.25 237 SER A N 1
ATOM 1846 C CA . SER A 1 237 ? -12.444 1.187 -16.558 1.00 95.25 237 SER A CA 1
ATOM 1847 C C . SER A 1 237 ? -11.504 -0.024 -16.571 1.00 95.25 237 SER A C 1
ATOM 1849 O O . SER A 1 237 ? -11.012 -0.474 -17.612 1.00 95.25 237 SER A O 1
ATOM 1851 N N . LEU A 1 238 ? -11.206 -0.532 -15.375 1.00 96.31 238 LEU A N 1
ATOM 1852 C CA . LEU A 1 238 ? -10.520 -1.805 -15.176 1.00 96.31 238 LEU A CA 1
ATOM 1853 C C . LEU A 1 238 ? -11.490 -2.791 -14.512 1.00 96.31 238 LEU A C 1
ATOM 1855 O O . LEU A 1 238 ? -12.283 -2.382 -13.657 1.00 96.31 238 LEU A O 1
ATOM 1859 N N . PRO A 1 239 ? -11.412 -4.093 -14.835 1.00 94.94 239 PRO A N 1
ATOM 1860 C CA . PRO A 1 239 ? -12.286 -5.096 -14.244 1.00 94.94 239 PRO A CA 1
ATOM 1861 C C . PRO A 1 239 ? -11.860 -5.383 -12.797 1.00 94.94 239 PRO A C 1
ATOM 1863 O O . PRO A 1 239 ? -11.027 -6.247 -12.531 1.00 94.94 239 PRO A O 1
ATOM 1866 N N . PHE A 1 240 ? -12.405 -4.635 -11.833 1.00 93.75 240 PHE A N 1
ATOM 1867 C CA . PHE A 1 240 ? -12.120 -4.828 -10.402 1.00 93.75 240 PHE A CA 1
ATOM 1868 C C . PHE A 1 240 ? -13.002 -5.886 -9.726 1.00 93.75 240 PHE A C 1
ATOM 1870 O O . PHE A 1 240 ? -12.790 -6.160 -8.545 1.00 93.75 240 PHE A O 1
ATOM 1877 N N . TYR A 1 241 ? -13.967 -6.475 -10.444 1.00 91.44 241 TYR A N 1
ATOM 1878 C CA . TYR A 1 241 ? -14.871 -7.521 -9.939 1.00 91.44 241 TYR A CA 1
ATOM 1879 C C . TYR A 1 241 ? -15.556 -7.126 -8.618 1.00 91.44 241 TYR A C 1
ATOM 1881 O O . TYR A 1 241 ? -15.505 -7.846 -7.626 1.00 91.44 241 TYR A O 1
ATOM 1889 N N . GLY A 1 242 ? -16.124 -5.916 -8.573 1.00 88.50 242 GLY A N 1
ATOM 1890 C CA . GLY A 1 242 ? -16.832 -5.390 -7.399 1.00 88.50 242 GLY A CA 1
ATOM 1891 C C . GLY A 1 242 ? -15.946 -4.876 -6.256 1.00 88.50 242 GLY A C 1
ATOM 1892 O O . GLY A 1 242 ? -16.479 -4.328 -5.289 1.00 88.50 242 GLY A O 1
ATOM 1893 N N . ARG A 1 243 ? -14.611 -4.997 -6.357 1.00 88.12 243 ARG A N 1
ATOM 1894 C CA . ARG A 1 243 ? -13.671 -4.555 -5.306 1.00 88.12 243 ARG A CA 1
ATOM 1895 C C . ARG A 1 243 ? -13.446 -3.046 -5.270 1.00 88.12 243 ARG A C 1
ATOM 1897 O O . ARG A 1 243 ? -13.275 -2.481 -4.196 1.00 88.12 243 ARG A O 1
ATOM 1904 N N . ALA A 1 244 ? -13.468 -2.386 -6.424 1.00 90.88 244 ALA A N 1
ATOM 1905 C CA . ALA A 1 244 ? -13.434 -0.931 -6.516 1.00 90.88 244 ALA A CA 1
ATOM 1906 C C . ALA A 1 244 ? -14.813 -0.440 -6.955 1.00 90.88 244 ALA A C 1
ATOM 1908 O O . ALA A 1 244 ? -15.285 -0.806 -8.028 1.00 90.88 244 ALA A O 1
ATOM 1909 N N . ARG A 1 245 ? -15.461 0.360 -6.103 1.00 89.25 245 ARG A N 1
ATOM 1910 C CA . ARG A 1 245 ? -16.825 0.867 -6.336 1.00 89.25 245 ARG A CA 1
ATOM 1911 C C . ARG A 1 245 ? -16.862 2.339 -6.728 1.00 89.25 245 ARG A C 1
ATOM 1913 O O . ARG A 1 245 ? -17.772 2.761 -7.426 1.00 89.25 245 ARG A O 1
ATOM 1920 N N . LEU A 1 246 ? -15.885 3.114 -6.261 1.00 91.31 246 LEU A N 1
ATOM 1921 C CA . LEU A 1 246 ? -15.811 4.552 -6.492 1.00 91.31 246 LEU A CA 1
ATOM 1922 C C . LEU A 1 246 ? -14.697 4.865 -7.493 1.00 91.31 246 LEU A C 1
ATOM 1924 O O . LEU A 1 246 ? -13.613 4.282 -7.373 1.00 91.31 246 LEU A O 1
ATOM 1928 N N . PRO A 1 247 ? -14.921 5.784 -8.449 1.00 89.69 247 PRO A N 1
ATOM 1929 C CA . PRO A 1 247 ? -13.873 6.228 -9.356 1.00 89.69 247 PRO A CA 1
ATOM 1930 C C . PRO A 1 247 ? -12.749 6.912 -8.566 1.00 89.69 247 PRO A C 1
ATOM 1932 O O . PRO A 1 247 ? -12.989 7.763 -7.710 1.00 89.69 247 PRO A O 1
ATOM 1935 N N . SER A 1 248 ? -11.502 6.518 -8.826 1.00 91.19 248 SER A N 1
ATOM 1936 C CA . SER A 1 248 ? -10.330 7.094 -8.166 1.00 91.19 248 SER A CA 1
ATOM 1937 C C . SER A 1 248 ? -9.071 6.891 -9.002 1.00 91.19 248 SER A C 1
ATOM 1939 O O . SER A 1 248 ? -8.852 5.804 -9.531 1.00 91.19 248 SER A O 1
ATOM 1941 N N . ALA A 1 249 ? -8.176 7.883 -9.015 1.00 88.69 249 ALA A N 1
ATOM 1942 C CA . ALA A 1 249 ? -6.825 7.746 -9.573 1.00 88.69 249 ALA A CA 1
ATOM 1943 C C . ALA A 1 249 ? -5.961 6.698 -8.835 1.00 88.69 249 ALA A C 1
ATOM 1945 O O . ALA A 1 249 ? -4.879 6.345 -9.295 1.00 88.69 249 ALA A O 1
ATOM 1946 N N . LYS A 1 250 ? -6.428 6.200 -7.681 1.00 90.75 250 LYS A N 1
ATOM 1947 C CA . LYS A 1 250 ? -5.790 5.128 -6.902 1.00 90.75 250 LYS A CA 1
ATOM 1948 C C . LYS A 1 250 ? -6.229 3.727 -7.333 1.00 90.75 250 LYS A C 1
ATOM 1950 O O . LYS A 1 250 ? -5.688 2.749 -6.828 1.00 90.75 250 LYS A O 1
ATOM 1955 N N . ASN A 1 251 ? -7.195 3.624 -8.242 1.00 93.25 251 ASN A N 1
ATOM 1956 C CA . ASN A 1 251 ? -7.667 2.349 -8.756 1.00 93.25 251 ASN A CA 1
ATOM 1957 C C . ASN A 1 251 ? -6.772 1.926 -9.923 1.00 93.25 251 ASN A C 1
ATOM 1959 O O . ASN A 1 251 ? -6.954 2.380 -11.050 1.00 93.25 251 ASN A O 1
ATOM 1963 N N . PHE A 1 252 ? -5.820 1.036 -9.667 1.00 95.50 252 PHE A N 1
ATOM 1964 C CA . PHE A 1 252 ? -4.958 0.462 -10.698 1.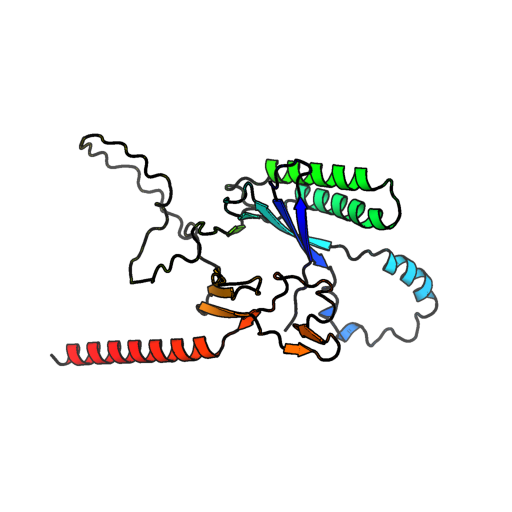00 95.50 252 PHE A CA 1
ATOM 1965 C C . PHE A 1 252 ? -4.779 -1.043 -10.478 1.00 95.50 252 PHE A C 1
ATOM 1967 O O . PHE A 1 252 ? -5.009 -1.562 -9.386 1.00 95.50 252 PHE A O 1
ATOM 1974 N N . GLN A 1 253 ? -4.373 -1.750 -11.531 1.00 95.88 253 GLN A N 1
ATOM 1975 C CA . GLN A 1 253 ? -3.975 -3.156 -11.474 1.00 95.88 253 GLN A CA 1
ATOM 1976 C C . GLN A 1 253 ? -2.568 -3.263 -12.040 1.00 95.88 253 GLN A C 1
ATOM 1978 O O . GLN A 1 253 ? -2.318 -2.727 -13.112 1.00 95.88 253 GLN A O 1
ATOM 1983 N N . MET A 1 254 ? -1.659 -3.924 -11.329 1.00 96.12 254 MET A N 1
ATOM 1984 C CA . MET A 1 254 ? -0.288 -4.136 -11.795 1.00 96.12 254 MET A CA 1
ATOM 1985 C C . MET A 1 254 ? -0.165 -5.511 -12.436 1.00 96.12 254 MET A C 1
ATOM 1987 O O . MET A 1 254 ? -0.627 -6.500 -11.869 1.00 96.12 254 MET A O 1
ATOM 1991 N N . VAL A 1 255 ? 0.474 -5.567 -13.599 1.00 95.88 255 VAL A N 1
ATOM 1992 C CA . VAL A 1 255 ? 0.751 -6.800 -14.337 1.00 95.88 255 VAL A CA 1
ATOM 1993 C C . VAL A 1 255 ? 2.242 -6.915 -14.624 1.00 95.88 255 VAL A C 1
ATOM 1995 O O . VAL A 1 255 ? 2.935 -5.908 -14.766 1.00 95.88 255 VAL A O 1
ATOM 1998 N N . LEU A 1 256 ? 2.746 -8.148 -14.689 1.00 95.56 256 LEU A N 1
ATOM 1999 C CA . LEU A 1 256 ? 4.141 -8.411 -15.033 1.00 95.56 256 LEU A CA 1
ATOM 2000 C C . LEU A 1 256 ? 4.401 -8.045 -16.493 1.00 95.56 256 LEU A C 1
ATOM 2002 O O . LEU A 1 256 ? 3.752 -8.577 -17.393 1.00 95.56 256 LEU A O 1
ATOM 2006 N N . ASN A 1 257 ? 5.375 -7.163 -16.724 1.00 93.12 257 ASN A N 1
ATOM 2007 C CA . ASN A 1 257 ? 5.835 -6.855 -18.067 1.00 93.12 257 ASN A CA 1
ATOM 2008 C C . ASN A 1 257 ? 6.823 -7.935 -18.530 1.00 93.12 257 ASN A C 1
ATOM 2010 O O . ASN A 1 257 ? 8.036 -7.812 -18.368 1.00 93.12 257 ASN A O 1
ATOM 2014 N N . THR A 1 258 ? 6.292 -8.993 -19.141 1.00 88.25 258 THR A N 1
ATOM 2015 C CA . THR A 1 258 ? 7.092 -10.102 -19.685 1.00 88.25 258 THR A CA 1
ATOM 2016 C C . THR A 1 258 ? 8.004 -9.673 -20.837 1.00 88.25 258 THR A C 1
ATOM 2018 O 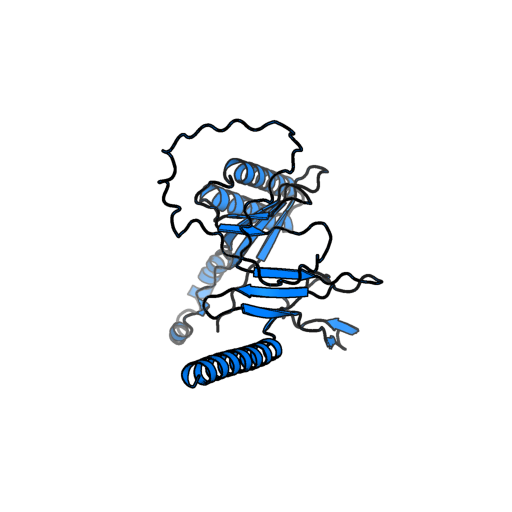O . THR A 1 258 ? 9.053 -10.277 -21.054 1.00 88.25 258 THR A O 1
ATOM 2021 N N . SER A 1 259 ? 7.653 -8.599 -21.554 1.00 85.00 259 SER A N 1
ATOM 2022 C CA . SER A 1 259 ? 8.453 -8.105 -22.680 1.00 85.00 259 SER A CA 1
ATOM 2023 C C . SER A 1 259 ? 9.771 -7.462 -22.235 1.00 85.00 259 SER A C 1
ATOM 2025 O O . SER A 1 259 ? 10.769 -7.542 -22.953 1.00 85.00 259 SER A O 1
ATOM 2027 N N . ALA A 1 260 ? 9.803 -6.865 -21.039 1.00 77.31 260 ALA A N 1
ATOM 2028 C CA . ALA A 1 260 ? 11.017 -6.287 -20.470 1.00 77.31 260 ALA A CA 1
ATOM 2029 C C . ALA A 1 260 ? 12.014 -7.377 -20.048 1.00 77.31 260 ALA A C 1
ATOM 2031 O O . ALA A 1 260 ? 13.206 -7.263 -20.332 1.00 77.31 260 ALA A O 1
ATOM 2032 N N . SER A 1 261 ? 11.517 -8.462 -19.444 1.00 71.50 261 SER A N 1
ATOM 2033 C CA . SER A 1 261 ? 12.335 -9.595 -18.994 1.00 71.50 261 SER A CA 1
ATOM 2034 C C . SER A 1 261 ? 13.052 -10.287 -20.155 1.00 71.50 261 SER A C 1
ATOM 2036 O O . SER A 1 261 ? 14.244 -10.568 -20.060 1.00 71.50 261 SER A O 1
ATOM 2038 N N . ALA A 1 262 ? 12.357 -10.495 -21.279 1.00 79.31 262 ALA A N 1
ATOM 2039 C CA . ALA A 1 262 ? 12.949 -11.114 -22.466 1.00 79.31 262 ALA A CA 1
ATOM 2040 C C . ALA A 1 262 ? 14.104 -10.275 -23.044 1.00 79.31 262 ALA A C 1
ATOM 2042 O O . ALA A 1 262 ? 15.151 -10.813 -23.402 1.00 79.31 262 ALA A O 1
ATOM 2043 N N . LYS A 1 263 ? 13.951 -8.943 -23.081 1.00 80.88 263 LYS A N 1
ATOM 2044 C CA . LYS A 1 263 ? 15.006 -8.036 -23.561 1.00 80.88 263 LYS A CA 1
ATOM 2045 C C . LYS A 1 263 ? 16.218 -8.005 -22.632 1.00 80.88 263 LYS A C 1
ATOM 2047 O O . LYS A 1 263 ? 17.343 -7.985 -23.121 1.00 80.88 263 LYS A O 1
ATOM 2052 N N . GLN A 1 264 ? 16.003 -8.019 -21.315 1.00 78.75 264 GLN A N 1
ATOM 2053 C CA . GLN A 1 264 ? 17.102 -8.060 -20.345 1.00 78.75 264 GLN A CA 1
ATOM 2054 C C . GLN A 1 264 ? 17.897 -9.363 -20.440 1.00 78.75 264 GLN A C 1
ATOM 2056 O O . GLN A 1 264 ? 19.122 -9.314 -20.467 1.00 78.75 264 GLN A O 1
ATOM 2061 N N . GLN A 1 265 ? 17.223 -10.510 -20.577 1.00 80.94 265 GLN A N 1
ATOM 2062 C CA . GLN A 1 265 ? 17.905 -11.792 -20.786 1.00 80.94 265 GLN A CA 1
ATOM 2063 C C . GLN A 1 265 ? 18.727 -11.790 -22.078 1.00 80.94 265 GLN A C 1
ATOM 2065 O O . GLN A 1 265 ? 19.869 -12.242 -22.076 1.00 80.94 265 GLN A O 1
ATOM 2070 N N . GLN A 1 266 ? 18.193 -11.216 -23.160 1.00 85.75 266 GLN A N 1
ATOM 2071 C CA . GLN A 1 266 ? 18.924 -11.103 -24.421 1.00 85.75 266 GLN A CA 1
ATOM 2072 C C . GLN A 1 266 ? 20.167 -10.204 -24.296 1.00 85.75 266 GLN A C 1
ATOM 2074 O O . GLN A 1 266 ? 21.226 -10.556 -24.808 1.00 85.75 266 GLN A O 1
ATOM 2079 N N . GLN A 1 267 ? 20.073 -9.075 -23.585 1.00 86.56 267 GLN A N 1
ATOM 2080 C CA . GLN A 1 267 ? 21.224 -8.196 -23.332 1.00 86.56 267 GLN A CA 1
ATOM 2081 C C . GLN A 1 267 ? 22.269 -8.853 -22.424 1.00 86.56 267 GLN A C 1
ATOM 2083 O O . GLN A 1 267 ? 23.465 -8.718 -22.671 1.00 86.56 267 GLN A O 1
ATOM 2088 N N . GLN A 1 268 ? 21.836 -9.597 -21.405 1.00 87.44 268 GLN A N 1
ATOM 2089 C CA . GLN A 1 268 ? 22.743 -10.306 -20.507 1.00 87.44 268 GLN A CA 1
ATOM 2090 C C . GLN A 1 268 ? 23.495 -11.424 -21.239 1.00 87.44 268 GLN A C 1
ATOM 2092 O O . GLN A 1 268 ? 24.712 -11.516 -21.106 1.00 87.44 268 GLN A O 1
ATOM 2097 N N . GLN A 1 269 ? 22.809 -12.191 -22.093 1.00 90.19 269 GLN A N 1
ATOM 2098 C CA . GLN A 1 269 ? 23.445 -13.197 -22.951 1.00 90.19 269 GLN A CA 1
ATOM 2099 C C . GLN A 1 269 ? 24.446 -12.572 -23.930 1.00 90.19 269 GLN A C 1
ATOM 2101 O O . GLN A 1 269 ? 25.524 -13.121 -24.141 1.00 90.19 269 GLN A O 1
ATOM 2106 N N . GLN A 1 270 ? 24.130 -11.404 -24.502 1.00 93.00 270 GLN A N 1
ATOM 2107 C CA . GLN A 1 270 ? 25.066 -10.677 -25.366 1.00 93.00 270 GLN A CA 1
ATOM 2108 C C . GLN A 1 270 ? 26.311 -10.210 -24.602 1.00 93.00 270 GLN A C 1
ATOM 2110 O O . GLN A 1 270 ? 27.419 -10.319 -25.122 1.00 93.00 270 GLN A O 1
ATOM 2115 N N . HIS A 1 271 ? 26.149 -9.726 -23.369 1.00 93.50 271 HIS A N 1
ATOM 2116 C CA . HIS A 1 271 ? 27.271 -9.275 -22.548 1.00 93.50 271 HIS A CA 1
ATOM 2117 C C . HIS A 1 271 ? 28.148 -10.441 -22.068 1.00 93.50 271 HIS A C 1
ATOM 2119 O O . HIS A 1 271 ? 29.372 -10.336 -22.075 1.00 93.50 271 HIS A O 1
ATOM 2125 N N . GLU A 1 272 ? 27.546 -11.568 -21.687 1.00 93.69 272 GLU A N 1
ATOM 2126 C CA . GLU A 1 272 ? 28.277 -12.774 -21.288 1.00 93.69 272 GLU A CA 1
ATOM 2127 C C . GLU A 1 272 ? 29.040 -13.388 -22.470 1.00 93.69 272 GLU A C 1
ATOM 2129 O O . GLU A 1 272 ? 30.221 -13.706 -22.340 1.00 93.69 272 GLU A O 1
ATOM 2134 N N . ALA A 1 273 ? 28.419 -13.453 -23.653 1.00 94.62 273 ALA A N 1
ATOM 2135 C CA . ALA A 1 273 ? 29.092 -13.892 -24.874 1.00 94.62 273 ALA A CA 1
ATOM 2136 C C . ALA A 1 273 ? 30.259 -12.964 -25.256 1.00 94.62 273 ALA A C 1
ATOM 2138 O O . ALA A 1 273 ? 31.326 -13.444 -25.640 1.00 94.62 273 ALA A O 1
ATOM 2139 N N . ALA A 1 274 ? 30.089 -11.645 -25.110 1.00 95.25 274 ALA A N 1
ATOM 2140 C CA . ALA A 1 274 ? 31.155 -10.674 -25.355 1.00 95.25 274 ALA A CA 1
ATOM 2141 C C . ALA A 1 274 ? 32.313 -10.818 -24.353 1.00 95.25 274 ALA A C 1
ATOM 2143 O O . ALA A 1 274 ? 33.477 -10.792 -24.754 1.00 95.25 274 ALA A O 1
ATOM 2144 N N . ALA A 1 275 ? 32.013 -11.023 -23.067 1.00 94.75 275 ALA A N 1
ATOM 2145 C CA . ALA A 1 275 ? 33.023 -11.252 -22.035 1.00 94.75 275 ALA A CA 1
ATOM 2146 C C . ALA A 1 275 ? 33.788 -12.568 -22.258 1.00 94.75 275 ALA A C 1
ATOM 2148 O O . ALA A 1 275 ? 35.014 -12.591 -22.155 1.00 94.75 275 ALA A O 1
ATOM 2149 N N . ALA A 1 276 ? 33.089 -13.645 -22.630 1.00 95.44 276 ALA A N 1
ATOM 2150 C CA . ALA A 1 276 ? 33.706 -14.926 -22.968 1.00 95.44 276 ALA A CA 1
ATOM 2151 C C . ALA A 1 276 ? 34.605 -14.823 -24.213 1.00 95.44 276 ALA A C 1
ATOM 2153 O O . ALA A 1 276 ? 35.719 -15.345 -24.212 1.00 95.44 276 ALA A O 1
ATOM 2154 N N . ALA A 1 277 ? 34.164 -14.104 -25.252 1.00 95.12 277 ALA A N 1
ATOM 2155 C CA . ALA A 1 277 ? 34.966 -13.860 -26.450 1.00 95.12 277 ALA A CA 1
ATOM 2156 C C . ALA A 1 277 ? 36.225 -13.026 -26.148 1.00 95.12 277 ALA A C 1
ATOM 2158 O O . ALA A 1 277 ? 37.305 -13.346 -26.645 1.00 95.12 277 ALA A O 1
ATOM 2159 N N . ALA A 1 278 ? 36.112 -11.999 -25.299 1.00 94.56 278 ALA A N 1
ATOM 2160 C CA . ALA A 1 278 ? 37.254 -11.195 -24.864 1.00 94.56 278 ALA A CA 1
ATOM 2161 C C . ALA A 1 278 ? 38.263 -12.019 -24.045 1.00 94.56 278 ALA A C 1
ATOM 2163 O O . ALA A 1 278 ? 39.469 -11.909 -24.265 1.00 94.56 278 ALA A O 1
ATOM 2164 N N . ALA A 1 279 ? 37.783 -12.886 -23.148 1.00 94.12 279 ALA A N 1
ATOM 2165 C CA . ALA A 1 279 ? 38.635 -13.796 -22.384 1.00 94.12 279 ALA A CA 1
ATOM 2166 C C . ALA A 1 279 ? 39.354 -14.815 -23.288 1.00 94.12 279 ALA A C 1
ATOM 2168 O O . ALA A 1 279 ? 40.540 -15.075 -23.095 1.00 94.12 279 ALA A O 1
ATOM 2169 N N . ALA A 1 280 ? 38.670 -15.349 -24.306 1.00 95.12 280 ALA A N 1
ATOM 2170 C CA . ALA A 1 280 ? 39.274 -16.257 -25.281 1.00 95.12 280 ALA A CA 1
ATOM 2171 C C . ALA A 1 280 ? 40.358 -15.565 -26.125 1.00 95.12 280 ALA A C 1
ATOM 2173 O O . ALA A 1 280 ? 41.432 -16.130 -26.316 1.00 95.12 280 ALA A O 1
ATOM 2174 N N . ALA A 1 281 ? 40.111 -14.329 -26.574 1.00 94.75 281 ALA A N 1
ATOM 2175 C CA . ALA A 1 281 ? 41.095 -13.543 -27.319 1.00 94.75 281 ALA A CA 1
ATOM 2176 C C . ALA A 1 281 ? 42.349 -13.232 -26.483 1.00 94.75 281 ALA A C 1
ATOM 2178 O O . ALA A 1 281 ? 43.465 -13.307 -26.996 1.00 94.75 281 ALA A O 1
ATOM 2179 N N . ALA A 1 282 ? 42.179 -12.939 -25.190 1.00 93.12 282 ALA A N 1
ATOM 2180 C CA . ALA A 1 282 ? 43.292 -12.709 -24.270 1.00 93.12 282 ALA A CA 1
ATOM 2181 C C . ALA A 1 282 ? 44.122 -13.975 -23.994 1.00 93.12 282 ALA A C 1
ATOM 2183 O O . ALA A 1 282 ? 45.313 -13.864 -23.746 1.00 93.12 282 ALA A O 1
ATOM 2184 N N . ALA A 1 283 ? 43.523 -15.169 -24.050 1.00 94.00 283 ALA A N 1
ATOM 2185 C CA . ALA A 1 283 ? 44.242 -16.431 -23.851 1.00 94.00 283 ALA A CA 1
ATOM 2186 C C . ALA A 1 283 ? 45.093 -16.855 -25.063 1.00 94.00 283 ALA A C 1
ATOM 2188 O O . ALA A 1 283 ? 45.986 -17.687 -24.926 1.00 94.00 283 ALA A O 1
ATOM 2189 N N . THR A 1 284 ? 44.800 -16.320 -26.252 1.00 94.25 284 THR A N 1
ATOM 2190 C CA . THR A 1 284 ? 45.563 -16.589 -27.483 1.00 94.25 284 THR A CA 1
ATOM 2191 C C . THR A 1 284 ? 46.704 -15.603 -27.745 1.00 94.25 284 THR A C 1
ATOM 2193 O O . THR A 1 284 ? 47.463 -15.818 -28.689 1.00 94.25 284 THR A O 1
ATOM 2196 N N . ALA A 1 285 ? 46.799 -14.530 -26.956 1.00 83.31 285 ALA A N 1
ATOM 2197 C CA . ALA A 1 285 ? 47.842 -13.508 -27.044 1.00 83.31 285 ALA A CA 1
ATOM 2198 C C . ALA A 1 285 ? 48.979 -13.800 -26.056 1.00 83.31 285 ALA A C 1
ATOM 2200 O O . ALA A 1 285 ? 50.147 -13.578 -26.445 1.00 83.31 285 ALA A O 1
#

Sequence (285 aa):
MGYLHCNLLRLRSSSSSSFPHVYLLLSPLSFDDFNPDEKAKQQKQQQKAHRQQQQQQQQQQQKQYLLLVAFKQSEHSTVYFYLPTDAVAAAAETYLAAADSNNCSSSSSTEAAAAAQHLLQLVQKTLLPNDFSFIASLSCNFWGPTSETPEGGINDASKWGSKTNSSSSSSKSSSSSSFLLQRLPHSEQQLLAKLSFSRNLSGDVPRKMKAELNREGGVYTLEPLPPRWDPTLNSFSLPFYGRARLPSAKNFQMVLNTSASAKQQQQQQQHEAAAAAAAAAAATA

Foldseek 3Di:
DDDWDWDWDWQADPDPARDKIKIWTKGFPVPVVVCPPPPPPPPPDCPVVVVVVVVVVVVVPRDIFGAWIWIDGHPQDKIWIFGDDPVLRVLVSQLVVLVVVVVPDPPSPVSNNVSSVVSVVVCVVPDDCPDPRTDDIGHDDPPADPPPPPDDDPDPPPPPPDPDDDDDDDDDDDDPDDPPPPPPPVPDDDDQKDKHWDDDPDDDDQIWIWMWGQDPVGIWIKGWDFFDQDPVVNDGHDPPVPPDDDDDSPDTDIDTPPVVVVVVVVVVVVVVVVVVVVVVVVVVD

Secondary structure (DSSP, 8-state):
------EEEEEE-SSSS---EEEEEEEES--GGG-GGGTTS-TTS-TTTHHHHHHHHHHS--PEEEEEEEEE-STTSPEEEEPPPHHHHHHHHHHHHHHHHTTT-GGGHHHHHHHHHHHHHHHHHH--TTSTTEEEEE---TTS-------S----GGG-S-----------------------GGGSPP--EEEEEPPPSSSSPPPPEEEEEEETTEEEEEEEPPPEEETTTTEEE---TTS--S--TT---EEE-HHHHHHHHHHHHHHHHHHHHHHHHHHT-